Protein AF-A0A925IKQ0-F1 (afdb_monomer_lite)

Secondary structure (DSSP, 8-state):
-PEEEEEEESS--HHHHHHHHHHHHTSSSEEEEEEEES-TT-HHHHHHHHTT--EEE-PPPTT--HHHHHHHHHHHHHHT--SEEEESS--SPPPHHHHTTSTT-EEEEESS-TTSS-SS-HHHHHHHHHHTTS-SEEEEEEEE--SS-SS-SPEEEEEEEE--TT--HHHHHHHHHHHHHHHHHHHHHHHHHHHHSEEEGGGGTTTTSB-TTSSEEEEEEEETTS-EEEEEES-SS-SEEEEEESSS-EEEEESSHHHHHHHHHHHHHHHHHHHHHHTT-HHHHHHHHHHHHHH-

Sequence (296 aa):
MTSRLVVFISGNGSNLQAILNACESGELDAVVVSVISNKAEAHGLTRALNAGIEGIHFAKVENESRNEYDLRLANYVATKQPDYIILAGWMRILTSNFLDHFPNRIINIHPALPDTFPGTHAIERAYDAYQSGEIKHTGVMIHLVPDEGVDNGPLLATEIVPIHQTDTLESLEERVHEVEHELLVKTINEWIFSQTTWKSFEDGQTIGSIGPEEGIIVFDEFHEYGARITLEKDGVTAPWAITCGGGFVHTVFFKTREQAEKAYLFMKFDLWKIFQIANEKEEEFYLSVKEFVKKH

Structure (mmCIF, N/CA/C/O backbone):
data_AF-A0A925IKQ0-F1
#
_entry.id   AF-A0A925IKQ0-F1
#
loop_
_atom_site.group_PDB
_atom_site.id
_atom_site.type_symbol
_atom_site.label_atom_id
_atom_site.label_alt_id
_atom_site.label_comp_id
_atom_site.label_asym_id
_atom_site.label_entity_id
_atom_site.label_seq_id
_atom_site.pdbx_PDB_ins_code
_atom_site.Cartn_x
_atom_site.Cartn_y
_atom_site.Cartn_z
_atom_site.occupancy
_atom_site.B_iso_or_equiv
_atom_site.auth_seq_id
_atom_site.auth_comp_id
_atom_site.auth_asym_id
_atom_site.auth_atom_id
_atom_site.pdbx_PDB_model_num
ATOM 1 N N . MET A 1 1 ? -10.339 -7.771 -16.462 1.00 61.69 1 MET A N 1
ATOM 2 C CA . MET A 1 1 ? -9.236 -8.753 -16.388 1.00 61.69 1 MET A CA 1
ATOM 3 C C . MET A 1 1 ? -8.836 -8.802 -14.931 1.00 61.69 1 MET A C 1
ATOM 5 O O . MET A 1 1 ? -8.653 -7.732 -14.376 1.00 61.69 1 MET A O 1
ATOM 9 N N . THR A 1 2 ? -8.756 -9.988 -14.336 1.00 89.62 2 THR A N 1
ATOM 10 C CA . THR A 1 2 ? -8.386 -10.172 -12.924 1.00 89.62 2 THR A CA 1
ATOM 11 C C . THR A 1 2 ? -6.929 -9.768 -12.692 1.00 89.62 2 THR A C 1
ATOM 13 O O . THR A 1 2 ? -6.056 -10.177 -13.465 1.00 89.62 2 THR A O 1
ATOM 16 N N . SER A 1 3 ? -6.665 -8.971 -11.654 1.00 96.50 3 SER A N 1
ATOM 17 C CA . SER A 1 3 ? -5.321 -8.453 -11.367 1.00 96.50 3 SER A CA 1
ATOM 18 C C . SER A 1 3 ? -4.370 -9.535 -10.855 1.00 96.50 3 SER A C 1
ATOM 20 O O . SER A 1 3 ? -4.753 -10.430 -10.106 1.00 96.50 3 SER A O 1
ATOM 22 N N . ARG A 1 4 ? -3.096 -9.449 -11.234 1.00 98.31 4 ARG A N 1
ATOM 23 C CA . ARG A 1 4 ? -2.040 -10.398 -10.858 1.00 98.31 4 ARG A CA 1
ATOM 24 C C . ARG A 1 4 ? -1.232 -9.859 -9.682 1.00 98.31 4 ARG A C 1
ATOM 26 O O . ARG A 1 4 ? -0.560 -8.835 -9.811 1.00 98.31 4 ARG A O 1
ATOM 33 N N . LEU A 1 5 ? -1.245 -10.578 -8.563 1.00 98.75 5 LEU A N 1
ATOM 34 C CA . LEU A 1 5 ? -0.524 -10.216 -7.342 1.00 98.75 5 LEU A CA 1
ATOM 35 C C . LEU A 1 5 ? 0.713 -11.088 -7.145 1.00 98.75 5 LEU A C 1
ATOM 37 O O . LEU A 1 5 ? 0.644 -12.315 -7.235 1.00 98.75 5 LEU A O 1
ATOM 41 N N . VAL A 1 6 ? 1.834 -10.466 -6.793 1.00 98.88 6 VAL A N 1
ATOM 42 C CA . VAL A 1 6 ? 2.979 -11.167 -6.197 1.00 98.88 6 VAL A CA 1
ATOM 43 C C . VAL A 1 6 ? 3.077 -10.760 -4.731 1.00 98.88 6 VAL A C 1
ATOM 45 O O . VAL A 1 6 ? 3.123 -9.573 -4.425 1.00 98.88 6 VAL A O 1
ATOM 48 N N . VAL A 1 7 ? 3.107 -11.728 -3.813 1.00 98.88 7 VAL A N 1
ATOM 49 C CA . VAL A 1 7 ? 3.094 -11.451 -2.365 1.00 98.88 7 VAL A CA 1
ATOM 50 C C . VAL A 1 7 ? 4.451 -11.774 -1.747 1.00 98.88 7 VAL A C 1
ATOM 52 O O . VAL A 1 7 ? 4.981 -12.869 -1.929 1.00 98.88 7 VAL A O 1
ATOM 55 N N . PHE A 1 8 ? 5.026 -10.824 -1.018 1.00 98.88 8 PHE A N 1
ATOM 56 C CA . PHE A 1 8 ? 6.314 -10.950 -0.339 1.00 98.88 8 PHE A CA 1
ATOM 57 C C . PHE A 1 8 ? 6.098 -11.210 1.150 1.00 98.88 8 PHE A C 1
ATOM 59 O O . PHE A 1 8 ? 5.316 -10.517 1.796 1.00 98.88 8 PHE A O 1
ATOM 66 N N . ILE A 1 9 ? 6.819 -12.184 1.704 1.00 98.69 9 ILE A N 1
ATOM 67 C CA . ILE A 1 9 ? 6.680 -12.627 3.098 1.00 98.69 9 ILE A CA 1
ATOM 68 C C . ILE A 1 9 ? 8.040 -12.933 3.739 1.00 98.69 9 ILE A C 1
ATOM 70 O O . ILE A 1 9 ? 8.995 -13.317 3.064 1.00 98.69 9 ILE A O 1
ATOM 74 N N . SER A 1 10 ? 8.126 -12.881 5.068 1.00 97.75 10 SER A N 1
ATOM 75 C CA . SER A 1 10 ? 9.317 -13.333 5.813 1.00 97.75 10 SER A CA 1
ATOM 76 C C . SER A 1 10 ? 9.014 -14.289 6.975 1.00 97.75 10 SER A C 1
ATOM 78 O O . SER A 1 10 ? 9.924 -14.607 7.740 1.00 97.75 10 SER A O 1
ATOM 80 N N . GLY A 1 11 ? 7.763 -14.731 7.155 1.00 96.25 11 GLY A N 1
ATOM 81 C CA . GLY A 1 11 ? 7.348 -15.466 8.359 1.00 96.25 11 GLY A CA 1
ATOM 82 C C . GLY A 1 11 ? 6.050 -16.265 8.212 1.00 96.25 11 GLY A C 1
ATOM 83 O O . GLY A 1 11 ? 5.879 -17.000 7.238 1.00 96.25 11 GLY A O 1
ATOM 84 N N . ASN A 1 12 ? 5.151 -16.148 9.202 1.00 96.88 12 ASN A N 1
ATOM 85 C CA . ASN A 1 12 ? 3.933 -16.968 9.331 1.00 96.88 12 ASN A CA 1
ATOM 86 C C . ASN A 1 12 ? 3.022 -16.922 8.090 1.00 96.88 12 ASN A C 1
ATOM 88 O O . ASN A 1 12 ? 2.478 -17.951 7.677 1.00 96.88 12 ASN A O 1
ATOM 92 N N . GLY A 1 13 ? 2.872 -15.731 7.501 1.00 97.50 13 GLY A N 1
ATOM 93 C CA . GLY A 1 13 ? 2.029 -15.499 6.330 1.00 97.50 13 GLY A CA 1
ATOM 94 C C . GLY A 1 13 ? 0.527 -15.476 6.634 1.00 97.50 13 GLY A C 1
ATOM 95 O O . GLY A 1 13 ? -0.243 -15.976 5.823 1.00 97.50 13 GLY A O 1
ATOM 96 N N . SER A 1 14 ? 0.097 -14.934 7.778 1.00 98.38 14 SER A N 1
ATOM 97 C CA . SER A 1 14 ? -1.329 -14.733 8.094 1.00 98.38 14 SER A CA 1
ATOM 98 C C . SER A 1 14 ? -1.996 -13.754 7.115 1.00 98.38 14 SER A C 1
ATOM 100 O O . SER A 1 14 ? -2.985 -14.116 6.489 1.00 98.38 14 SER A O 1
ATOM 102 N N . ASN A 1 15 ? -1.369 -12.601 6.851 1.00 98.75 15 ASN A N 1
ATOM 103 C CA . ASN A 1 15 ? -1.798 -11.655 5.808 1.00 98.75 15 ASN A CA 1
ATOM 104 C C . ASN A 1 15 ? -1.844 -12.290 4.405 1.00 98.75 15 ASN A C 1
ATOM 106 O O . ASN A 1 15 ? -2.782 -12.068 3.646 1.00 98.75 15 ASN A O 1
ATOM 110 N N . LEU A 1 16 ? -0.865 -13.143 4.068 1.00 98.81 16 LEU A N 1
ATOM 111 C CA . LEU A 1 16 ? -0.916 -13.931 2.832 1.00 98.81 16 LEU A CA 1
ATOM 112 C C . LEU A 1 16 ? -2.158 -14.833 2.809 1.00 98.81 16 LEU A C 1
ATOM 114 O O . LEU A 1 16 ? -2.837 -14.883 1.792 1.00 98.81 16 LEU A O 1
ATOM 118 N N . GLN A 1 17 ? -2.470 -15.531 3.905 1.00 98.81 17 GLN A N 1
ATOM 119 C CA . GLN A 1 17 ? -3.655 -16.387 3.968 1.00 98.81 17 GLN A CA 1
ATOM 120 C C . GLN A 1 17 ? -4.948 -15.598 3.742 1.00 98.81 17 GLN A C 1
ATOM 122 O O . GLN A 1 17 ? -5.810 -16.082 3.018 1.00 98.81 17 GLN A O 1
ATOM 127 N N . ALA A 1 18 ? -5.068 -14.402 4.323 1.00 98.75 18 ALA A N 1
ATOM 128 C CA . ALA A 1 18 ? -6.224 -13.534 4.117 1.00 98.75 18 ALA A CA 1
ATOM 129 C C . ALA A 1 18 ? -6.408 -13.187 2.630 1.00 98.75 18 ALA A C 1
ATOM 131 O O . ALA A 1 18 ? -7.486 -13.397 2.081 1.00 98.75 18 ALA A O 1
ATOM 132 N N . ILE A 1 19 ? -5.329 -12.777 1.949 1.00 98.81 19 ILE A N 1
ATOM 133 C CA . ILE A 1 19 ? -5.347 -12.497 0.503 1.00 98.81 19 ILE A CA 1
ATOM 134 C C . ILE A 1 19 ? -5.752 -13.744 -0.294 1.00 98.81 19 ILE A C 1
ATOM 136 O O . ILE A 1 19 ? -6.586 -13.656 -1.189 1.00 98.81 19 ILE A O 1
ATOM 140 N N . LEU A 1 20 ? -5.176 -14.910 0.020 1.00 98.69 20 LEU A N 1
ATOM 141 C CA . LEU A 1 20 ? -5.497 -16.163 -0.670 1.00 98.69 20 LEU A CA 1
ATOM 142 C C . LEU A 1 20 ? -6.978 -16.526 -0.535 1.00 98.69 20 LEU A C 1
ATOM 144 O O . LEU A 1 20 ? -7.621 -16.826 -1.539 1.00 98.69 20 LEU A O 1
ATOM 148 N N . ASN A 1 21 ? -7.512 -16.448 0.684 1.00 98.62 21 ASN A N 1
ATOM 149 C CA . ASN A 1 21 ? -8.914 -16.738 0.966 1.00 98.62 21 ASN A CA 1
ATOM 150 C C . ASN A 1 21 ? -9.846 -15.768 0.222 1.00 98.62 21 ASN A C 1
ATOM 152 O O . ASN A 1 21 ? -10.851 -16.204 -0.332 1.00 98.62 21 ASN A O 1
ATOM 156 N N . ALA A 1 22 ? -9.504 -14.477 0.179 1.00 98.44 22 ALA A N 1
ATOM 157 C CA . ALA A 1 22 ? -10.298 -13.456 -0.504 1.00 98.44 22 ALA A CA 1
ATOM 158 C C . ALA A 1 22 ? -10.293 -13.617 -2.033 1.00 98.44 22 ALA A C 1
ATOM 160 O O . ALA A 1 22 ? -11.320 -13.421 -2.683 1.00 98.44 22 ALA A O 1
ATOM 161 N N . CYS A 1 23 ? -9.156 -14.011 -2.618 1.00 98.06 23 CYS A N 1
ATOM 162 C CA . CYS A 1 23 ? -9.087 -14.365 -4.037 1.00 98.06 23 CYS A CA 1
ATOM 163 C C . CYS A 1 23 ? -9.929 -15.618 -4.341 1.00 98.06 23 CYS A C 1
ATOM 165 O O . CYS A 1 23 ? -10.616 -15.669 -5.357 1.00 98.06 23 CYS A O 1
ATOM 167 N N . GLU A 1 24 ? -9.889 -16.636 -3.472 1.00 97.12 24 GLU A N 1
ATOM 168 C CA . GLU A 1 24 ? -10.655 -17.880 -3.647 1.00 97.12 24 GLU A CA 1
ATOM 169 C C . GLU A 1 24 ? -12.169 -17.660 -3.506 1.00 97.12 24 GLU A C 1
ATOM 171 O O . GLU A 1 24 ? -12.951 -18.230 -4.269 1.00 97.12 24 GLU A O 1
ATOM 176 N N . SER A 1 25 ? -12.592 -16.814 -2.562 1.00 97.06 25 SER A N 1
ATOM 177 C CA . SER A 1 25 ? -14.005 -16.486 -2.338 1.00 97.06 25 SER A CA 1
ATOM 178 C C . SER A 1 25 ? -14.587 -15.535 -3.392 1.00 97.06 25 SER A C 1
ATOM 180 O O . SER A 1 25 ? -15.810 -15.443 -3.515 1.00 97.06 25 SER A O 1
ATOM 182 N N . GLY A 1 26 ? -13.733 -14.837 -4.148 1.00 95.06 26 GLY A N 1
ATOM 183 C CA . GLY A 1 26 ? -14.124 -13.788 -5.091 1.00 95.06 26 GLY A CA 1
ATOM 184 C C . GLY A 1 26 ? -14.397 -12.428 -4.439 1.00 95.06 26 GLY A C 1
ATOM 185 O O . GLY A 1 26 ? -14.903 -11.531 -5.109 1.00 95.06 26 GLY A O 1
ATOM 186 N N . GLU A 1 27 ? -14.073 -12.260 -3.154 1.00 95.69 27 GLU A N 1
ATOM 187 C CA . GLU A 1 27 ? -14.103 -10.961 -2.467 1.00 95.69 27 GLU A CA 1
ATOM 188 C C . GLU A 1 27 ? -13.086 -9.980 -3.067 1.00 95.69 27 GLU A C 1
ATOM 190 O O . GLU A 1 27 ? -13.349 -8.782 -3.175 1.00 95.69 27 GLU A O 1
ATOM 195 N N . LEU A 1 28 ? -11.938 -10.507 -3.493 1.00 96.50 28 LEU A N 1
ATOM 196 C CA . LEU A 1 28 ? -10.873 -9.768 -4.154 1.00 96.50 28 LEU A CA 1
ATOM 197 C C . LEU A 1 28 ? -10.774 -10.225 -5.618 1.00 96.50 28 LEU A C 1
ATOM 199 O O . LEU A 1 28 ? -10.427 -11.380 -5.867 1.00 96.50 28 LEU A O 1
ATOM 203 N N . ASP A 1 29 ? -11.033 -9.331 -6.588 1.00 94.12 29 ASP A N 1
ATOM 204 C CA . ASP A 1 29 ? -10.874 -9.618 -8.036 1.00 94.12 29 ASP A CA 1
ATOM 205 C C . ASP A 1 29 ? -9.393 -9.606 -8.447 1.00 94.12 29 ASP A C 1
ATOM 207 O O . ASP A 1 29 ? -8.909 -8.801 -9.253 1.00 94.12 29 ASP A O 1
ATOM 211 N N . ALA A 1 30 ? -8.640 -10.518 -7.843 1.00 97.38 30 ALA A N 1
ATOM 212 C CA . ALA A 1 30 ? -7.234 -10.720 -8.103 1.00 97.38 30 ALA A CA 1
ATOM 213 C C . ALA A 1 30 ? -6.858 -12.202 -8.004 1.00 97.38 30 ALA A C 1
ATOM 215 O O . ALA A 1 30 ? -7.603 -13.050 -7.520 1.00 97.38 30 ALA A O 1
ATOM 216 N N . VAL A 1 31 ? -5.655 -12.521 -8.468 1.00 98.06 31 VAL A N 1
ATOM 217 C CA . VAL A 1 31 ? -5.045 -13.839 -8.328 1.00 98.06 31 VAL A CA 1
ATOM 218 C C . VAL A 1 31 ? -3.611 -13.680 -7.853 1.00 98.06 31 VAL A C 1
ATOM 220 O O . VAL A 1 31 ? -2.840 -12.894 -8.406 1.00 98.06 31 VAL A O 1
ATOM 223 N N . VAL A 1 32 ? -3.227 -14.449 -6.835 1.00 98.62 32 VAL A N 1
ATOM 224 C CA . VAL A 1 32 ? -1.830 -14.517 -6.400 1.00 98.62 32 VAL A CA 1
ATOM 225 C C . VAL A 1 32 ? -1.073 -15.448 -7.341 1.00 98.62 32 VAL A C 1
ATOM 227 O O . VAL A 1 32 ? -1.348 -16.642 -7.410 1.00 98.62 32 VAL A O 1
ATOM 230 N N . VAL A 1 33 ? -0.118 -14.896 -8.086 1.00 98.38 33 VAL A N 1
ATOM 231 C CA . VAL A 1 33 ? 0.617 -15.627 -9.132 1.00 98.38 33 VAL A CA 1
ATOM 232 C C . VAL A 1 33 ? 1.954 -16.172 -8.646 1.00 98.38 33 VAL A C 1
ATOM 234 O O . VAL A 1 33 ? 2.496 -17.090 -9.255 1.00 98.38 33 VAL A O 1
ATOM 237 N N . SER A 1 34 ? 2.499 -15.609 -7.568 1.00 98.62 34 SER A N 1
ATOM 238 C CA . SER A 1 34 ? 3.715 -16.091 -6.914 1.00 98.62 34 SER A CA 1
ATOM 239 C C . SER A 1 34 ? 3.806 -15.534 -5.493 1.00 98.62 34 SER A C 1
ATOM 241 O O . SER A 1 34 ? 3.366 -14.413 -5.223 1.00 98.62 34 SER A O 1
ATOM 243 N N . VAL A 1 35 ? 4.403 -16.312 -4.594 1.00 98.88 35 VAL A N 1
ATOM 244 C CA . VAL A 1 35 ? 4.748 -15.895 -3.234 1.00 98.88 35 VAL A CA 1
ATOM 245 C C . VAL A 1 35 ? 6.257 -15.962 -3.082 1.00 98.88 35 VAL A C 1
ATOM 247 O O . VAL A 1 35 ? 6.867 -17.000 -3.333 1.00 98.88 35 VAL A O 1
ATOM 250 N N . ILE A 1 36 ? 6.868 -14.868 -2.643 1.00 98.75 36 ILE A N 1
ATOM 251 C CA . ILE A 1 36 ? 8.317 -14.764 -2.487 1.00 98.75 36 ILE A CA 1
ATOM 252 C C . ILE A 1 36 ? 8.663 -14.598 -1.015 1.00 98.75 36 ILE A C 1
ATOM 254 O O . ILE A 1 36 ? 8.124 -13.733 -0.329 1.00 98.75 36 ILE A O 1
ATOM 258 N N . SER A 1 37 ? 9.608 -15.399 -0.533 1.00 98.62 37 SER A N 1
ATOM 259 C CA . SER A 1 37 ? 10.197 -15.227 0.786 1.00 98.62 37 SER A CA 1
ATOM 260 C C . SER A 1 37 ? 11.706 -15.086 0.740 1.00 98.62 37 SER A C 1
ATOM 262 O O . SER A 1 37 ? 12.384 -15.777 -0.009 1.00 98.62 37 SER A O 1
ATOM 264 N N . ASN A 1 38 ? 12.252 -14.237 1.602 1.00 97.19 38 ASN A N 1
ATOM 265 C CA . ASN A 1 38 ? 13.684 -14.165 1.883 1.00 97.19 38 ASN A CA 1
ATOM 266 C C . ASN A 1 38 ? 14.135 -15.152 2.971 1.00 97.19 38 ASN A C 1
ATOM 268 O O . ASN A 1 38 ? 15.305 -15.113 3.351 1.00 97.19 38 ASN A O 1
ATOM 272 N N . LYS A 1 39 ? 13.224 -15.972 3.513 1.00 97.38 39 LYS A N 1
ATOM 273 C CA . LYS A 1 39 ? 13.524 -17.006 4.509 1.00 97.38 39 LYS A CA 1
ATOM 274 C C . LYS A 1 39 ? 13.001 -18.358 4.034 1.00 97.38 39 LYS A C 1
ATOM 276 O O . LYS A 1 39 ? 11.863 -18.457 3.583 1.00 97.38 39 LYS A O 1
ATOM 281 N N . ALA A 1 40 ? 13.823 -19.397 4.137 1.00 97.12 40 ALA A N 1
ATOM 282 C CA . ALA A 1 40 ? 13.464 -20.740 3.677 1.00 97.12 40 ALA A CA 1
ATOM 283 C C . ALA A 1 40 ? 12.377 -21.375 4.555 1.00 97.12 40 ALA A C 1
ATOM 285 O O . ALA A 1 40 ? 11.549 -22.148 4.084 1.00 97.12 40 ALA A O 1
ATOM 286 N N . GLU A 1 41 ? 12.402 -21.039 5.839 1.00 97.19 41 GLU A N 1
ATOM 287 C CA . GLU A 1 41 ? 11.561 -21.571 6.903 1.00 97.19 41 GLU A CA 1
ATOM 288 C C . GLU A 1 41 ? 10.241 -20.809 7.085 1.00 97.19 41 GLU A C 1
ATOM 290 O O . GLU A 1 41 ? 9.461 -21.129 7.983 1.00 97.19 41 GLU A O 1
ATOM 295 N N . ALA A 1 42 ? 9.975 -19.790 6.260 1.00 98.06 42 ALA A N 1
ATOM 296 C CA . ALA A 1 42 ? 8.742 -19.019 6.340 1.00 98.06 42 ALA A CA 1
ATOM 297 C C . ALA A 1 42 ? 7.526 -19.926 6.096 1.00 98.06 42 ALA A C 1
ATOM 299 O O . ALA A 1 42 ? 7.318 -20.426 4.990 1.00 98.06 42 ALA A O 1
ATOM 300 N N . HIS A 1 43 ? 6.681 -20.095 7.116 1.00 98.38 43 HIS A N 1
ATOM 301 C CA . HIS A 1 43 ? 5.469 -20.915 7.025 1.00 98.38 43 HIS A CA 1
ATOM 302 C C . HIS A 1 43 ? 4.506 -20.439 5.920 1.00 98.38 43 HIS A C 1
ATOM 304 O O . HIS A 1 43 ? 3.755 -21.240 5.363 1.00 98.38 43 HIS A O 1
ATOM 310 N N . GLY A 1 44 ? 4.560 -19.163 5.527 1.00 98.44 44 GLY A N 1
ATOM 311 C CA . GLY A 1 44 ? 3.792 -18.673 4.383 1.00 98.44 44 GLY A CA 1
ATOM 312 C C . GLY A 1 44 ? 4.140 -19.360 3.049 1.00 98.44 44 GLY A C 1
ATOM 313 O O . GLY A 1 44 ? 3.275 -19.436 2.180 1.00 98.44 44 GLY A O 1
ATOM 314 N N . LEU A 1 45 ? 5.335 -19.949 2.891 1.00 98.56 45 LEU A N 1
ATOM 315 C CA . LEU A 1 45 ? 5.656 -20.785 1.723 1.00 98.56 45 LEU A CA 1
ATOM 316 C C . LEU A 1 45 ? 4.826 -22.077 1.705 1.00 98.56 45 LEU A C 1
ATOM 318 O O . LEU A 1 45 ? 4.355 -22.492 0.648 1.00 98.56 45 LEU A O 1
ATOM 322 N N . THR A 1 46 ? 4.578 -22.678 2.872 1.00 98.38 46 THR A N 1
ATOM 323 C CA . THR A 1 46 ? 3.671 -23.828 3.010 1.00 98.38 46 THR A CA 1
ATOM 324 C C . THR A 1 46 ? 2.236 -23.437 2.662 1.00 98.38 46 THR A C 1
ATOM 326 O O . THR A 1 46 ? 1.545 -24.191 1.982 1.00 98.38 46 THR A O 1
ATOM 329 N N . ARG A 1 47 ? 1.787 -22.240 3.072 1.00 98.62 47 ARG A N 1
ATOM 330 C CA . ARG A 1 47 ? 0.457 -21.719 2.704 1.00 98.62 47 ARG A CA 1
ATOM 331 C C . ARG A 1 47 ? 0.311 -21.562 1.189 1.00 98.62 47 ARG A C 1
ATOM 333 O O . ARG A 1 47 ? -0.686 -22.013 0.636 1.00 98.62 47 ARG A O 1
ATOM 340 N N . ALA A 1 48 ? 1.324 -20.999 0.525 1.00 98.31 48 ALA A N 1
ATOM 341 C CA . ALA A 1 48 ? 1.351 -20.873 -0.932 1.00 98.31 48 ALA A CA 1
ATOM 342 C C . ALA A 1 48 ? 1.256 -22.242 -1.625 1.00 98.31 48 ALA A C 1
ATOM 344 O O . ALA A 1 48 ? 0.414 -22.431 -2.501 1.00 98.31 48 ALA A O 1
ATOM 345 N N . LEU A 1 49 ? 2.055 -23.216 -1.174 1.00 97.81 49 LEU A N 1
ATOM 346 C CA . LEU A 1 49 ? 2.031 -24.580 -1.704 1.00 97.81 49 LEU A CA 1
ATOM 347 C C . LEU A 1 49 ? 0.653 -25.239 -1.547 1.00 97.81 49 LEU A C 1
ATOM 349 O O . LEU A 1 49 ? 0.153 -25.837 -2.497 1.00 97.81 49 LEU A O 1
ATOM 353 N N . ASN A 1 50 ? 0.030 -25.109 -0.373 1.00 98.19 50 ASN A N 1
ATOM 354 C CA . ASN A 1 50 ? -1.297 -25.671 -0.102 1.00 98.19 50 ASN A CA 1
ATOM 355 C C . ASN A 1 50 ? -2.388 -25.059 -0.994 1.00 98.19 50 ASN A C 1
ATOM 357 O O . ASN A 1 50 ? -3.344 -25.749 -1.336 1.00 98.19 50 ASN A O 1
ATOM 361 N N . ALA A 1 51 ? -2.224 -23.798 -1.397 1.00 97.81 51 ALA A N 1
ATOM 362 C CA . ALA A 1 51 ? -3.102 -23.107 -2.339 1.00 97.81 51 ALA A CA 1
ATOM 363 C C . ALA A 1 51 ? -2.738 -23.360 -3.820 1.00 97.81 51 ALA A C 1
ATOM 365 O O . ALA A 1 51 ? -3.328 -22.757 -4.712 1.00 97.81 51 ALA A O 1
ATOM 366 N N . GLY A 1 52 ? -1.757 -24.227 -4.109 1.00 97.81 52 GLY A N 1
ATOM 367 C CA . GLY A 1 52 ? -1.317 -24.523 -5.477 1.00 97.81 52 GLY A CA 1
ATOM 368 C C . GLY A 1 52 ? -0.556 -23.379 -6.157 1.00 97.81 52 GLY A C 1
ATOM 369 O O . GLY A 1 52 ? -0.465 -23.349 -7.384 1.00 97.81 52 GLY A O 1
ATOM 370 N N . ILE A 1 53 ? -0.008 -22.443 -5.380 1.00 98.06 53 ILE A N 1
ATOM 371 C CA . ILE A 1 53 ? 0.720 -21.268 -5.867 1.00 98.06 53 ILE A CA 1
ATOM 372 C C . ILE A 1 53 ? 2.224 -21.491 -5.733 1.00 98.06 53 ILE A C 1
ATOM 374 O O . ILE A 1 53 ? 2.716 -22.101 -4.784 1.00 98.06 53 ILE A O 1
ATOM 378 N N . GLU A 1 54 ? 2.976 -20.957 -6.691 1.00 97.25 54 GLU A N 1
ATOM 379 C CA . GLU A 1 54 ? 4.434 -20.991 -6.681 1.00 97.25 54 GLU A CA 1
ATOM 380 C C . GLU A 1 54 ? 4.994 -20.177 -5.498 1.00 97.25 54 GLU A C 1
ATOM 382 O O . GLU A 1 54 ? 5.067 -18.947 -5.546 1.00 97.25 54 GLU A O 1
ATOM 387 N N . GLY A 1 55 ? 5.389 -20.879 -4.434 1.00 97.69 55 GLY A N 1
ATOM 388 C CA . GLY A 1 55 ? 6.116 -20.330 -3.291 1.00 97.69 55 GLY A CA 1
ATOM 389 C C . GLY A 1 55 ? 7.626 -20.474 -3.471 1.00 97.69 55 GLY A C 1
ATOM 390 O O . GLY A 1 55 ? 8.124 -21.569 -3.732 1.00 97.69 55 GLY A O 1
ATOM 391 N N . ILE A 1 56 ? 8.370 -19.379 -3.320 1.00 97.88 56 ILE A N 1
ATOM 392 C CA . ILE A 1 56 ? 9.800 -19.324 -3.637 1.00 97.88 56 ILE A CA 1
ATOM 393 C C . ILE A 1 56 ? 10.579 -18.733 -2.486 1.00 97.88 56 ILE A C 1
ATOM 395 O O . ILE A 1 56 ? 10.378 -17.585 -2.097 1.00 97.88 56 ILE A O 1
ATOM 399 N N . HIS A 1 57 ? 11.564 -19.488 -2.017 1.00 98.25 57 HIS A N 1
ATOM 400 C CA . HIS A 1 57 ? 12.626 -18.922 -1.211 1.00 98.25 57 HIS A CA 1
ATOM 401 C C . HIS A 1 57 ? 13.661 -18.239 -2.119 1.00 98.25 57 HIS A C 1
ATOM 403 O O . HIS A 1 57 ? 14.481 -18.890 -2.769 1.00 98.25 57 HIS A O 1
ATOM 409 N N . PHE A 1 58 ? 13.631 -16.911 -2.160 1.00 97.88 58 PHE A N 1
ATOM 410 C CA . PHE A 1 58 ? 14.576 -16.085 -2.895 1.00 97.88 58 PHE A CA 1
ATOM 411 C C . PHE A 1 58 ? 15.778 -15.736 -2.013 1.00 97.88 58 PHE A C 1
ATOM 413 O O . PHE A 1 58 ? 15.873 -14.657 -1.418 1.00 97.88 58 PHE A O 1
ATOM 420 N N . ALA A 1 59 ? 16.695 -16.697 -1.910 1.00 95.12 59 ALA A N 1
ATOM 421 C CA . ALA A 1 59 ? 17.888 -16.585 -1.085 1.00 95.12 59 ALA A CA 1
ATOM 422 C C . ALA A 1 59 ? 18.829 -15.471 -1.567 1.00 95.12 59 ALA A C 1
ATOM 424 O O . ALA A 1 59 ? 18.965 -15.204 -2.769 1.00 95.12 59 ALA A O 1
ATOM 425 N N . LYS A 1 60 ? 19.519 -14.845 -0.612 1.00 94.31 60 LYS A N 1
ATOM 426 C CA . LYS A 1 60 ? 20.663 -13.980 -0.900 1.00 94.31 60 LYS A CA 1
ATOM 427 C C . LYS A 1 60 ? 21.851 -14.841 -1.333 1.00 94.31 60 LYS A C 1
ATOM 429 O O . LYS A 1 60 ? 22.153 -15.828 -0.664 1.00 94.31 60 LYS A O 1
ATOM 434 N N . VAL A 1 61 ? 22.521 -14.465 -2.419 1.00 95.56 61 VAL A N 1
ATOM 435 C CA . VAL A 1 61 ? 23.741 -15.143 -2.878 1.00 95.56 61 VAL A CA 1
ATOM 436 C C . VAL A 1 61 ? 24.943 -14.659 -2.060 1.00 95.56 61 VAL A C 1
ATOM 438 O O . VAL A 1 61 ? 24.968 -13.538 -1.542 1.00 95.56 61 VAL A O 1
ATOM 441 N N . GLU A 1 62 ? 25.944 -15.521 -1.893 1.00 94.69 62 GLU A N 1
ATOM 442 C CA . GLU A 1 62 ? 27.185 -15.161 -1.208 1.00 94.69 62 GLU A CA 1
ATOM 443 C C . GLU A 1 62 ? 27.856 -13.956 -1.889 1.00 94.69 62 GLU A C 1
ATOM 445 O O . GLU A 1 62 ? 27.919 -13.881 -3.113 1.00 94.69 62 GLU A O 1
ATOM 450 N N . ASN A 1 63 ? 28.339 -13.000 -1.089 1.00 94.31 63 ASN A N 1
ATOM 451 C CA . ASN A 1 63 ? 28.947 -11.738 -1.537 1.00 94.31 63 ASN A CA 1
ATOM 452 C C . ASN A 1 63 ? 28.045 -10.806 -2.368 1.00 94.31 63 ASN A C 1
ATOM 454 O O . ASN A 1 63 ? 28.512 -9.768 -2.823 1.00 94.31 63 ASN A O 1
ATOM 458 N N . GLU A 1 64 ? 26.755 -11.114 -2.504 1.00 96.75 64 GLU A N 1
ATOM 459 C CA . GLU A 1 64 ? 25.795 -10.237 -3.172 1.00 96.75 64 GLU A CA 1
ATOM 460 C C . GLU A 1 64 ? 25.532 -8.982 -2.320 1.00 96.75 64 GLU A C 1
ATOM 462 O O . GLU A 1 64 ? 25.266 -9.049 -1.110 1.00 96.75 64 GLU A O 1
ATOM 467 N N . SER A 1 65 ? 25.605 -7.805 -2.929 1.00 97.31 65 SER A N 1
ATOM 468 C CA . SER A 1 65 ? 25.166 -6.553 -2.311 1.00 97.31 65 SER A CA 1
ATOM 469 C C . SER A 1 65 ? 23.634 -6.484 -2.230 1.00 97.31 65 SER A C 1
ATOM 471 O O . SER A 1 65 ? 22.916 -7.259 -2.860 1.00 97.31 65 SER A O 1
ATOM 473 N N . ARG A 1 66 ? 23.090 -5.538 -1.450 1.00 96.56 66 ARG A N 1
ATOM 474 C CA . ARG A 1 66 ? 21.632 -5.295 -1.433 1.00 96.56 66 ARG A CA 1
ATOM 475 C C . ARG A 1 66 ? 21.110 -4.916 -2.823 1.00 96.56 66 ARG A C 1
ATOM 477 O O . ARG A 1 66 ? 20.109 -5.463 -3.258 1.00 96.56 66 ARG A O 1
ATOM 484 N N . ASN A 1 67 ? 21.840 -4.047 -3.523 1.00 97.31 67 ASN A N 1
ATOM 485 C CA . ASN A 1 67 ? 21.482 -3.563 -4.855 1.00 97.31 67 ASN A CA 1
ATOM 486 C C . ASN A 1 67 ? 21.459 -4.674 -5.909 1.00 97.31 67 ASN A C 1
ATOM 488 O O . ASN A 1 67 ? 20.572 -4.679 -6.759 1.00 97.31 67 ASN A O 1
ATOM 492 N N . GLU A 1 68 ? 22.412 -5.607 -5.861 1.00 98.19 68 GLU A N 1
ATOM 493 C CA . GLU A 1 68 ? 22.436 -6.766 -6.763 1.00 98.19 68 GLU A CA 1
ATOM 494 C C . GLU A 1 68 ? 21.296 -7.740 -6.452 1.00 98.19 68 GLU A C 1
ATOM 496 O O . GLU A 1 68 ? 20.610 -8.185 -7.372 1.00 98.19 68 GLU A O 1
ATOM 501 N N . TYR A 1 69 ? 21.043 -8.004 -5.164 1.00 98.12 69 TYR A N 1
ATOM 502 C CA . TYR A 1 69 ? 19.931 -8.847 -4.722 1.00 98.12 69 TYR A CA 1
ATOM 503 C C . TYR A 1 69 ? 18.583 -8.299 -5.200 1.00 98.12 69 TYR A C 1
ATOM 505 O O . TYR A 1 69 ? 17.807 -9.033 -5.809 1.00 98.12 69 TYR A O 1
ATOM 513 N N . ASP A 1 70 ? 18.323 -7.013 -4.965 1.00 98.38 70 ASP A N 1
ATOM 514 C CA . ASP A 1 70 ? 17.048 -6.374 -5.294 1.00 98.38 70 ASP A CA 1
ATOM 515 C C . ASP A 1 70 ? 16.863 -6.201 -6.809 1.00 98.38 70 ASP A C 1
ATOM 517 O O . ASP A 1 70 ? 15.759 -6.403 -7.308 1.00 98.38 70 ASP A O 1
ATOM 521 N N . LEU A 1 71 ? 17.937 -5.971 -7.577 1.00 98.44 71 LEU A N 1
ATOM 522 C CA . LEU A 1 71 ? 17.874 -6.006 -9.044 1.00 98.44 71 LEU A CA 1
ATOM 523 C C . LEU A 1 71 ? 17.554 -7.417 -9.566 1.00 98.44 71 LEU A C 1
ATOM 525 O O . LEU A 1 71 ? 16.742 -7.587 -10.478 1.00 98.44 71 LEU A O 1
ATOM 529 N N . ARG A 1 72 ? 18.178 -8.459 -9.004 1.00 98.31 72 ARG A N 1
ATOM 530 C CA . ARG A 1 72 ? 17.891 -9.855 -9.373 1.00 98.31 72 ARG A CA 1
ATOM 531 C C . ARG A 1 72 ? 16.458 -10.233 -9.006 1.00 98.31 72 ARG A C 1
ATOM 533 O O . ARG A 1 72 ? 15.785 -10.904 -9.790 1.00 98.31 72 ARG A O 1
ATOM 540 N N . LEU A 1 73 ? 15.992 -9.788 -7.842 1.00 98.62 73 LEU A N 1
ATOM 541 C CA . LEU A 1 73 ? 14.620 -9.967 -7.382 1.00 98.62 73 LEU A CA 1
ATOM 542 C C . LEU A 1 73 ? 13.632 -9.263 -8.314 1.00 98.62 73 LEU A C 1
ATOM 544 O O . LEU A 1 73 ? 12.667 -9.890 -8.739 1.00 98.62 73 LEU A O 1
ATOM 548 N N . ALA A 1 74 ? 13.904 -8.020 -8.713 1.00 98.56 74 ALA A N 1
ATOM 549 C CA . ALA A 1 74 ? 13.054 -7.264 -9.630 1.00 98.56 74 ALA A CA 1
ATOM 550 C C . ALA A 1 74 ? 12.924 -7.953 -10.990 1.00 98.56 74 ALA A C 1
ATOM 552 O O . ALA A 1 74 ? 11.813 -8.170 -11.471 1.00 98.56 74 ALA A O 1
ATOM 553 N N . ASN A 1 75 ? 14.050 -8.389 -11.561 1.00 98.44 75 ASN A N 1
ATOM 554 C CA . ASN A 1 75 ? 14.065 -9.149 -12.811 1.00 98.44 75 ASN A CA 1
ATOM 555 C C . ASN A 1 75 ? 13.241 -10.434 -12.705 1.00 98.44 75 ASN A C 1
ATOM 557 O O . ASN A 1 75 ? 12.473 -10.753 -13.610 1.00 98.44 75 ASN A O 1
ATOM 561 N N . TYR A 1 76 ? 13.366 -11.155 -11.588 1.00 98.38 76 TYR A N 1
ATOM 562 C CA . TYR A 1 76 ? 12.575 -12.352 -11.334 1.00 98.38 76 TYR A CA 1
ATOM 563 C C . TYR A 1 76 ? 11.074 -12.038 -11.263 1.00 98.38 76 TYR A C 1
ATOM 565 O O . TYR A 1 76 ? 10.275 -12.662 -11.964 1.00 98.38 76 TYR A O 1
ATOM 573 N N . VAL A 1 77 ? 10.691 -11.048 -10.456 1.00 98.56 77 VAL A N 1
ATOM 574 C CA . VAL A 1 77 ? 9.296 -10.629 -10.267 1.00 98.56 77 VAL A CA 1
ATOM 575 C C . VAL A 1 77 ? 8.680 -10.131 -11.570 1.00 98.56 77 VAL A C 1
ATOM 577 O O . VAL A 1 77 ? 7.544 -10.488 -11.875 1.00 98.56 77 VAL A O 1
ATOM 580 N N . ALA A 1 78 ? 9.433 -9.409 -12.400 1.00 98.38 78 ALA A N 1
ATOM 581 C CA . ALA A 1 78 ? 8.970 -8.937 -13.702 1.00 98.38 78 ALA A CA 1
ATOM 582 C C . ALA A 1 78 ? 8.537 -10.092 -14.624 1.00 98.38 78 ALA A C 1
ATOM 584 O O . ALA A 1 78 ? 7.551 -9.960 -15.349 1.00 98.38 78 ALA A O 1
ATOM 585 N N . THR A 1 79 ? 9.184 -11.266 -14.540 1.00 98.06 79 THR A N 1
ATOM 586 C CA . THR A 1 79 ? 8.762 -12.459 -15.308 1.00 98.06 79 THR A CA 1
ATOM 587 C C . THR A 1 79 ? 7.362 -12.952 -14.941 1.00 98.06 79 THR A C 1
ATOM 589 O O . THR A 1 79 ? 6.701 -13.602 -15.752 1.00 98.06 79 THR A O 1
ATOM 592 N N . LYS A 1 80 ? 6.887 -12.627 -13.732 1.00 98.00 80 LYS A N 1
ATOM 593 C CA . LYS A 1 80 ? 5.547 -12.978 -13.248 1.00 98.00 80 LYS A CA 1
ATOM 594 C C . LYS A 1 80 ? 4.475 -12.013 -13.733 1.00 98.00 80 LYS A C 1
ATOM 596 O O . LYS A 1 80 ? 3.295 -12.334 -13.589 1.00 98.00 80 LYS A O 1
ATOM 601 N N . GLN A 1 81 ? 4.872 -10.892 -14.342 1.00 97.44 81 GLN A N 1
ATOM 602 C CA . GLN A 1 81 ? 3.985 -9.841 -14.841 1.00 97.44 81 GLN A CA 1
ATOM 603 C C . GLN A 1 81 ? 2.954 -9.422 -13.778 1.00 97.44 81 GLN A C 1
ATOM 605 O O . GLN A 1 81 ? 1.757 -9.630 -13.988 1.00 97.44 81 GLN A O 1
ATOM 610 N N . PRO A 1 82 ? 3.393 -8.942 -12.598 1.00 98.00 82 PRO A N 1
ATOM 611 C CA . PRO A 1 82 ? 2.470 -8.462 -11.584 1.00 98.00 82 PRO A CA 1
ATOM 612 C C . PRO A 1 82 ? 1.861 -7.120 -11.986 1.00 98.00 82 PRO A C 1
ATOM 614 O O . PRO A 1 82 ? 2.556 -6.215 -12.467 1.00 98.00 82 PRO A O 1
ATOM 617 N N . ASP A 1 83 ? 0.577 -6.975 -11.687 1.00 97.75 83 ASP A N 1
ATOM 618 C CA . ASP A 1 83 ? -0.067 -5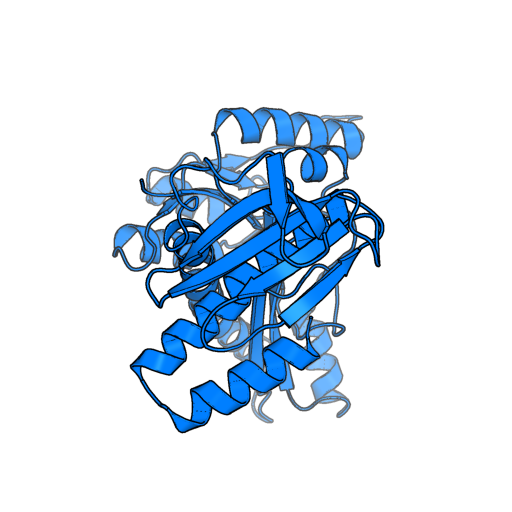.669 -11.612 1.00 97.75 83 ASP A CA 1
ATOM 619 C C . ASP A 1 83 ? 0.310 -4.991 -10.290 1.00 97.75 83 ASP A C 1
ATOM 621 O O . ASP A 1 83 ? 0.665 -3.813 -10.289 1.00 97.75 83 ASP A O 1
ATOM 625 N N . TYR A 1 84 ? 0.346 -5.762 -9.192 1.00 98.31 84 TYR A N 1
ATOM 626 C CA . TYR A 1 84 ? 0.722 -5.279 -7.861 1.00 98.31 84 TYR A CA 1
ATOM 627 C C . TYR A 1 84 ? 1.617 -6.258 -7.099 1.00 98.31 84 TYR A C 1
ATOM 629 O O . TYR A 1 84 ? 1.547 -7.481 -7.266 1.00 98.31 84 TYR A O 1
ATOM 637 N N . ILE A 1 85 ? 2.457 -5.699 -6.230 1.00 98.81 85 ILE A N 1
ATOM 638 C CA . ILE A 1 85 ? 3.316 -6.426 -5.296 1.00 98.81 85 ILE A CA 1
ATOM 639 C C . ILE A 1 85 ? 2.869 -6.076 -3.882 1.00 98.81 85 ILE A C 1
ATOM 641 O O . ILE A 1 85 ? 2.826 -4.900 -3.526 1.00 98.81 85 ILE A O 1
ATOM 645 N N . ILE A 1 86 ? 2.549 -7.087 -3.080 1.00 98.81 86 ILE A N 1
ATOM 646 C CA . ILE A 1 86 ? 2.062 -6.901 -1.711 1.00 98.81 86 ILE A CA 1
ATOM 647 C C . ILE A 1 86 ? 3.143 -7.335 -0.730 1.00 98.81 86 ILE A C 1
ATOM 649 O O . ILE A 1 86 ? 3.524 -8.505 -0.697 1.00 98.81 86 ILE A O 1
ATOM 653 N N . LEU A 1 87 ? 3.635 -6.409 0.083 1.00 98.69 87 LEU A N 1
ATOM 654 C CA . LEU A 1 87 ? 4.573 -6.685 1.163 1.00 98.69 87 LEU A CA 1
ATOM 655 C C . LEU A 1 87 ? 3.773 -7.070 2.414 1.00 98.69 87 LEU A C 1
ATOM 657 O O . LEU A 1 87 ? 3.291 -6.217 3.148 1.00 98.69 87 LEU A O 1
ATOM 661 N N . ALA A 1 88 ? 3.600 -8.374 2.635 1.00 97.75 88 ALA A N 1
ATOM 662 C CA . ALA A 1 88 ? 2.798 -8.944 3.715 1.00 97.75 88 ALA A CA 1
ATOM 663 C C . ALA A 1 88 ? 3.714 -9.517 4.811 1.00 97.75 88 ALA A C 1
ATOM 665 O O . ALA A 1 88 ? 3.917 -10.732 4.924 1.00 97.75 88 ALA A O 1
ATOM 666 N N . GLY A 1 89 ? 4.315 -8.628 5.606 1.00 95.00 89 GLY A N 1
ATOM 667 C CA . GLY A 1 89 ? 5.325 -9.003 6.602 1.00 95.00 89 GLY A CA 1
ATOM 668 C C . GLY A 1 89 ? 6.699 -9.275 5.980 1.00 95.00 89 GLY A C 1
ATOM 669 O O . GLY A 1 89 ? 7.387 -10.228 6.359 1.00 95.00 89 GLY A O 1
ATOM 670 N N . TRP A 1 90 ? 7.086 -8.460 4.996 1.00 96.94 90 TRP A N 1
ATOM 671 C CA . TRP A 1 90 ? 8.407 -8.485 4.372 1.00 96.94 90 TRP A CA 1
ATOM 672 C C . TRP A 1 90 ? 9.419 -7.696 5.211 1.00 96.94 90 TRP A C 1
ATOM 674 O O . TRP A 1 90 ? 9.328 -6.484 5.355 1.00 96.94 90 TRP A O 1
ATOM 684 N N . MET A 1 91 ? 10.414 -8.380 5.768 1.00 93.19 91 MET A N 1
ATOM 685 C CA . MET A 1 91 ? 11.330 -7.821 6.774 1.00 93.19 91 MET A CA 1
ATOM 686 C C . MET A 1 91 ? 12.636 -7.277 6.167 1.00 93.19 91 MET A C 1
ATOM 688 O O . MET A 1 91 ? 13.711 -7.421 6.756 1.00 93.19 91 MET A O 1
ATOM 692 N N . ARG A 1 92 ? 12.586 -6.721 4.949 1.00 93.38 92 ARG A N 1
ATOM 693 C CA . ARG A 1 92 ? 13.750 -6.123 4.268 1.00 93.38 92 ARG A CA 1
ATOM 694 C C . ARG A 1 92 ? 13.356 -4.835 3.552 1.00 93.38 92 ARG A C 1
ATOM 696 O O . ARG A 1 92 ? 12.351 -4.798 2.858 1.00 93.38 92 ARG A O 1
ATOM 703 N N . ILE A 1 93 ? 14.209 -3.819 3.638 1.00 95.19 93 ILE A N 1
ATOM 704 C CA . ILE A 1 93 ? 14.063 -2.598 2.837 1.00 95.19 93 ILE A CA 1
ATOM 705 C C . ILE A 1 93 ? 14.476 -2.909 1.397 1.00 95.19 93 ILE A C 1
ATOM 707 O O . ILE A 1 93 ? 15.618 -3.332 1.171 1.00 95.19 93 ILE A O 1
ATOM 711 N N . LEU A 1 94 ? 13.556 -2.683 0.461 1.00 97.50 94 LEU A N 1
ATOM 712 C CA . LEU A 1 94 ? 13.790 -2.768 -0.980 1.00 97.50 94 LEU A CA 1
ATOM 713 C C . LEU A 1 94 ? 14.548 -1.524 -1.446 1.00 97.50 94 LEU A C 1
ATOM 715 O O . LEU A 1 94 ? 14.196 -0.415 -1.053 1.00 97.50 94 LEU A O 1
ATOM 719 N N . THR A 1 95 ? 15.588 -1.701 -2.254 1.00 98.06 95 THR A N 1
ATOM 720 C CA . THR A 1 95 ? 16.329 -0.572 -2.829 1.00 98.06 95 THR A CA 1
ATOM 721 C C . THR A 1 95 ? 15.640 -0.002 -4.067 1.00 98.06 95 THR A C 1
ATOM 723 O O . THR A 1 95 ? 14.791 -0.668 -4.671 1.00 98.06 95 THR A O 1
ATOM 726 N N . SER A 1 96 ? 16.044 1.193 -4.512 1.00 96.62 96 SER A N 1
ATOM 727 C CA . SER A 1 96 ? 15.550 1.799 -5.765 1.00 96.62 96 SER A CA 1
ATOM 728 C C . SER A 1 96 ? 15.686 0.862 -6.970 1.00 96.62 96 SER A C 1
ATOM 730 O O . SER A 1 96 ? 14.809 0.825 -7.825 1.00 96.62 96 SER A O 1
ATOM 732 N N . ASN A 1 97 ? 16.702 -0.012 -6.986 1.00 97.19 97 ASN A N 1
ATOM 733 C CA . ASN A 1 97 ? 16.843 -1.032 -8.028 1.00 97.19 97 ASN A CA 1
ATOM 734 C C . ASN A 1 97 ? 15.628 -1.961 -8.146 1.00 97.19 97 ASN A C 1
ATOM 736 O O . ASN A 1 97 ? 15.404 -2.491 -9.227 1.00 97.19 97 ASN A O 1
ATOM 740 N N . PHE A 1 98 ? 14.866 -2.192 -7.075 1.00 98.44 98 PHE A N 1
ATOM 741 C CA . PHE A 1 98 ? 13.593 -2.906 -7.147 1.00 98.44 98 PHE A CA 1
ATOM 742 C C . PHE A 1 98 ? 12.419 -1.956 -7.366 1.00 98.44 98 PHE A C 1
ATOM 744 O O . PHE A 1 98 ? 11.588 -2.203 -8.238 1.00 98.44 98 PHE A O 1
ATOM 751 N N . LEU A 1 99 ? 12.355 -0.872 -6.592 1.00 97.19 99 LEU A N 1
ATOM 752 C CA . LEU A 1 99 ? 11.209 0.040 -6.574 1.00 97.19 99 LEU A CA 1
ATOM 753 C C . LEU A 1 99 ? 10.970 0.701 -7.942 1.00 97.19 99 LEU A C 1
ATOM 755 O O . LEU A 1 99 ? 9.831 0.741 -8.409 1.00 97.19 99 LEU A O 1
ATOM 759 N N . ASP A 1 100 ? 12.038 1.096 -8.639 1.00 95.31 100 ASP A N 1
ATOM 760 C CA . ASP A 1 100 ? 11.972 1.766 -9.945 1.00 95.31 100 ASP A CA 1
ATOM 761 C C . ASP A 1 100 ? 11.410 0.859 -11.056 1.00 95.31 100 ASP A C 1
ATOM 763 O O . ASP A 1 100 ? 10.940 1.346 -12.085 1.00 95.31 100 ASP A O 1
ATOM 767 N N . HIS A 1 101 ? 11.416 -0.468 -10.864 1.00 97.00 101 HIS A N 1
ATOM 768 C CA . HIS A 1 101 ? 10.806 -1.411 -11.811 1.00 97.00 101 HIS A CA 1
ATOM 769 C C . HIS A 1 101 ? 9.281 -1.474 -11.673 1.00 97.00 101 HIS A C 1
ATOM 771 O O . HIS A 1 101 ? 8.592 -1.887 -12.609 1.00 97.00 101 HIS A O 1
ATOM 777 N N . PHE A 1 102 ? 8.747 -1.083 -10.515 1.00 96.75 102 PHE A N 1
ATOM 778 C CA . PHE A 1 102 ? 7.334 -1.230 -10.172 1.00 96.75 102 PHE A CA 1
ATOM 779 C C . PHE A 1 102 ? 6.754 0.069 -9.585 1.00 96.75 102 PHE A C 1
ATOM 781 O O . PHE A 1 102 ? 6.162 0.045 -8.497 1.00 96.75 102 PHE A O 1
ATOM 788 N N . PRO A 1 103 ? 6.878 1.209 -10.296 1.00 91.50 103 PRO A N 1
ATOM 789 C CA . PRO A 1 103 ? 6.420 2.495 -9.787 1.00 91.50 103 PRO A CA 1
ATOM 790 C C . PRO A 1 103 ? 4.916 2.452 -9.507 1.00 91.50 103 PRO A C 1
ATOM 792 O O . PRO A 1 103 ? 4.125 2.047 -10.360 1.00 91.50 103 PRO A O 1
ATOM 795 N N . ASN A 1 104 ? 4.527 2.877 -8.302 1.00 90.44 104 ASN A N 1
ATOM 796 C CA . ASN A 1 104 ? 3.139 2.904 -7.821 1.00 90.44 104 ASN A CA 1
ATOM 797 C C . ASN A 1 104 ? 2.425 1.533 -7.815 1.00 90.44 104 ASN A C 1
ATOM 799 O O . ASN A 1 104 ? 1.196 1.479 -7.866 1.00 90.44 104 ASN A O 1
ATOM 803 N N . ARG A 1 105 ? 3.173 0.420 -7.753 1.00 95.75 105 ARG A N 1
ATOM 804 C CA . ARG A 1 105 ? 2.609 -0.947 -7.734 1.00 95.75 105 ARG A CA 1
ATOM 805 C C . ARG A 1 105 ? 2.896 -1.735 -6.458 1.00 95.75 105 ARG A C 1
ATOM 807 O O . ARG A 1 105 ? 2.393 -2.845 -6.313 1.00 95.75 105 ARG A O 1
ATOM 814 N N . ILE A 1 106 ? 3.713 -1.198 -5.556 1.00 98.44 106 ILE A N 1
ATOM 815 C CA . ILE A 1 106 ? 4.130 -1.888 -4.332 1.00 98.44 106 ILE A CA 1
ATOM 816 C C . ILE A 1 106 ? 3.306 -1.355 -3.165 1.00 98.44 106 ILE A C 1
ATOM 818 O O . ILE A 1 106 ? 3.392 -0.170 -2.849 1.00 98.44 106 ILE A O 1
ATOM 822 N N . ILE A 1 107 ? 2.528 -2.233 -2.538 1.00 98.50 107 ILE A N 1
ATOM 823 C CA . ILE A 1 107 ? 1.672 -1.944 -1.386 1.00 98.50 107 ILE A CA 1
ATOM 824 C C . ILE A 1 107 ? 2.264 -2.655 -0.171 1.00 98.50 107 ILE A C 1
ATOM 826 O O . ILE A 1 107 ? 2.531 -3.855 -0.229 1.00 98.50 107 ILE A O 1
ATOM 830 N N . ASN A 1 108 ? 2.456 -1.934 0.927 1.00 98.56 108 ASN A N 1
ATOM 831 C CA . ASN A 1 108 ? 2.908 -2.484 2.200 1.00 98.56 108 ASN A CA 1
ATOM 832 C C . ASN A 1 108 ? 1.840 -2.304 3.271 1.00 98.56 108 ASN A C 1
ATOM 834 O O . ASN A 1 108 ? 1.145 -1.286 3.296 1.00 98.56 108 ASN A O 1
ATOM 838 N N . ILE A 1 109 ? 1.750 -3.294 4.154 1.00 98.44 109 ILE A N 1
ATOM 839 C CA . ILE A 1 109 ? 1.000 -3.210 5.402 1.00 98.44 109 ILE A CA 1
ATOM 840 C C . ILE A 1 109 ? 1.973 -3.080 6.568 1.00 98.44 109 ILE A C 1
ATOM 842 O O . ILE A 1 109 ? 2.975 -3.796 6.632 1.00 98.44 109 ILE A O 1
ATOM 846 N N . HIS A 1 110 ? 1.667 -2.170 7.487 1.00 97.88 110 HIS A N 1
ATOM 847 C CA . HIS A 1 110 ? 2.462 -1.925 8.682 1.00 97.88 110 HIS A CA 1
ATOM 848 C C . HIS A 1 110 ? 1.557 -1.854 9.924 1.00 97.88 110 HIS A C 1
ATOM 850 O O . HIS A 1 110 ? 0.583 -1.094 9.906 1.00 97.88 110 HIS A O 1
ATOM 856 N N . PRO A 1 111 ? 1.851 -2.603 11.006 1.00 97.62 111 PRO A N 1
ATOM 857 C CA . PRO A 1 111 ? 1.029 -2.644 12.219 1.00 97.62 111 PRO A CA 1
ATOM 858 C C . PRO A 1 11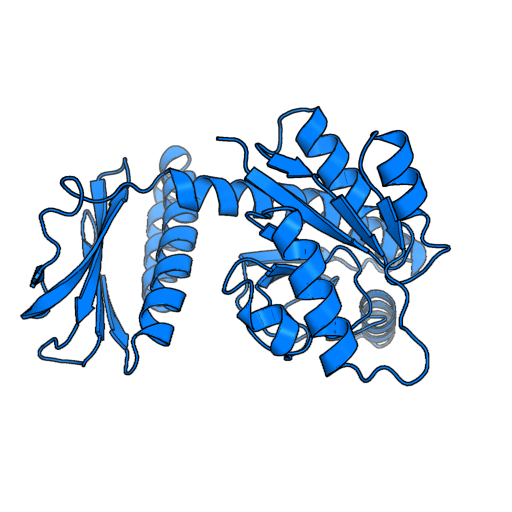1 ? 1.298 -1.453 13.154 1.00 97.62 111 PRO A C 1
ATOM 860 O O . PRO A 1 111 ? 1.650 -1.614 14.328 1.00 97.62 111 PRO A O 1
ATOM 863 N N . ALA A 1 112 ? 1.173 -0.242 12.616 1.00 97.62 112 ALA A N 1
ATOM 864 C CA . ALA A 1 112 ? 1.119 0.996 13.379 1.00 97.62 112 ALA A CA 1
ATOM 865 C C . ALA A 1 112 ? 0.314 2.062 12.622 1.00 97.62 112 ALA A C 1
ATOM 867 O O . ALA A 1 112 ? 0.028 1.924 11.432 1.00 97.62 112 ALA A O 1
ATOM 868 N N . LEU A 1 113 ? -0.035 3.152 13.308 1.00 97.56 113 LEU A N 1
ATOM 869 C CA . LEU A 1 113 ? -0.573 4.342 12.649 1.00 97.56 113 LEU A CA 1
ATOM 870 C C . LEU A 1 113 ? 0.539 5.101 11.901 1.00 97.56 113 LEU A C 1
ATOM 872 O O . LEU A 1 113 ? 1.711 4.984 12.279 1.00 97.56 113 LEU A O 1
ATOM 876 N N . PRO A 1 114 ? 0.191 5.931 10.899 1.00 95.19 114 PRO A N 1
ATOM 877 C CA . PRO A 1 114 ? 1.154 6.792 10.216 1.00 95.19 114 PRO A CA 1
ATOM 878 C C . PRO A 1 114 ? 2.005 7.606 11.196 1.00 95.19 114 PRO A C 1
ATOM 880 O O . PRO A 1 114 ? 1.503 8.070 12.220 1.00 95.19 114 PRO A O 1
ATOM 883 N N . ASP A 1 115 ? 3.293 7.754 10.883 1.00 93.12 115 ASP A N 1
ATOM 884 C CA . ASP A 1 115 ? 4.298 8.454 11.698 1.00 93.12 115 ASP A CA 1
ATOM 885 C C . ASP A 1 115 ? 4.546 7.857 13.101 1.00 93.12 115 ASP A C 1
ATOM 887 O O . ASP A 1 115 ? 5.296 8.426 13.901 1.00 93.12 115 ASP A O 1
ATOM 891 N N . THR A 1 116 ? 3.976 6.686 13.407 1.00 94.75 116 THR A N 1
ATOM 892 C CA . THR A 1 116 ? 4.170 5.989 14.686 1.00 94.75 116 THR A CA 1
ATOM 893 C C . THR A 1 116 ? 4.848 4.640 14.486 1.00 94.75 116 THR A C 1
ATOM 895 O O . THR A 1 116 ? 4.573 3.916 13.536 1.00 94.75 116 THR A O 1
ATOM 898 N N . PHE A 1 117 ? 5.767 4.305 15.396 1.00 95.69 117 PHE A N 1
ATOM 899 C CA . PHE A 1 117 ? 6.455 3.011 15.450 1.00 95.69 117 PHE A CA 1
ATOM 900 C C . PHE A 1 117 ? 6.935 2.461 14.081 1.00 95.69 117 PHE A C 1
ATOM 902 O O . PHE A 1 117 ? 6.691 1.290 13.789 1.00 95.69 117 PHE A O 1
ATOM 909 N N . PRO A 1 118 ? 7.659 3.233 13.241 1.00 93.06 118 PRO A N 1
ATOM 910 C CA . PRO A 1 118 ? 8.154 2.727 11.958 1.00 93.06 118 PRO A CA 1
ATOM 911 C C . PRO A 1 118 ? 9.192 1.622 12.173 1.00 93.06 118 PRO A C 1
ATOM 913 O O . PRO A 1 118 ? 9.912 1.625 13.182 1.00 93.06 118 PRO A O 1
ATOM 916 N N . GLY A 1 119 ? 9.282 0.686 11.237 1.00 90.50 119 GLY A N 1
ATOM 917 C CA . GLY A 1 119 ? 10.190 -0.453 11.264 1.00 90.50 119 GLY A CA 1
ATOM 918 C C . GLY A 1 119 ? 9.684 -1.645 12.083 1.00 90.50 119 GLY A C 1
ATOM 919 O O . GLY A 1 119 ? 8.546 -1.721 12.529 1.00 90.50 119 GLY A O 1
ATOM 920 N N . THR A 1 120 ? 10.565 -2.615 12.303 1.00 92.06 120 THR A N 1
ATOM 921 C CA . THR A 1 120 ? 10.227 -3.904 12.931 1.00 92.06 120 THR A CA 1
ATOM 922 C C . THR A 1 120 ? 9.715 -3.774 14.372 1.00 92.06 120 THR A C 1
ATOM 924 O O . THR A 1 120 ? 9.967 -2.768 15.039 1.00 92.06 120 THR A O 1
ATOM 927 N N . HIS A 1 121 ? 9.057 -4.822 14.884 1.00 94.81 121 HIS A N 1
ATOM 928 C CA . HIS A 1 121 ? 8.587 -4.891 16.279 1.00 94.81 121 HIS A CA 1
ATOM 929 C C . HIS A 1 121 ? 7.639 -3.737 16.656 1.00 94.81 121 HIS A C 1
ATOM 931 O O . HIS A 1 121 ? 7.699 -3.198 17.759 1.00 94.81 121 HIS A O 1
ATOM 937 N N . ALA A 1 122 ? 6.806 -3.281 15.714 1.00 96.94 122 ALA A N 1
ATOM 938 C CA . ALA A 1 122 ? 5.915 -2.143 15.942 1.00 96.94 122 ALA A CA 1
ATOM 939 C C . ALA A 1 122 ? 4.831 -2.444 16.991 1.00 96.94 122 ALA A C 1
ATOM 941 O O . ALA A 1 122 ? 4.606 -1.614 17.866 1.00 96.94 122 ALA A O 1
ATOM 942 N N . ILE A 1 123 ? 4.249 -3.651 16.977 1.00 98.00 123 ILE A N 1
ATOM 943 C CA . ILE A 1 123 ? 3.243 -4.084 17.964 1.00 98.00 123 ILE A CA 1
ATOM 944 C C . ILE A 1 123 ? 3.838 -4.112 19.378 1.00 98.00 123 ILE A C 1
ATOM 946 O O . ILE A 1 123 ? 3.260 -3.533 20.293 1.00 98.00 123 ILE A O 1
ATOM 950 N N . GLU A 1 124 ? 5.021 -4.715 19.549 1.00 98.31 124 GLU A N 1
ATOM 951 C CA . GLU A 1 124 ? 5.741 -4.750 20.832 1.00 98.31 124 GLU A CA 1
ATOM 952 C C . GLU A 1 124 ? 6.024 -3.338 21.357 1.00 98.31 124 GLU A C 1
ATOM 954 O O . GLU A 1 124 ? 5.689 -3.017 22.494 1.00 98.31 124 GLU A O 1
ATOM 959 N N . ARG A 1 125 ? 6.560 -2.451 20.508 1.00 98.31 125 ARG A N 1
ATOM 960 C CA . ARG A 1 125 ? 6.834 -1.061 20.904 1.00 98.31 125 ARG A CA 1
ATOM 961 C C . ARG A 1 125 ? 5.566 -0.274 21.233 1.00 98.31 125 ARG A C 1
ATOM 963 O O . ARG A 1 125 ? 5.593 0.548 22.145 1.00 98.31 125 ARG A O 1
ATOM 970 N N . ALA A 1 126 ? 4.469 -0.510 20.515 1.00 98.31 126 ALA A N 1
ATOM 971 C CA . ALA A 1 126 ? 3.183 0.106 20.820 1.00 98.31 126 ALA A CA 1
ATOM 972 C C . ALA A 1 126 ? 2.629 -0.395 22.163 1.00 98.31 126 ALA A C 1
ATOM 974 O O . ALA A 1 126 ? 2.121 0.398 22.955 1.00 98.31 126 ALA A O 1
ATOM 975 N N . TYR A 1 127 ? 2.774 -1.689 22.452 1.00 98.56 127 TYR A N 1
ATOM 976 C CA . TYR A 1 127 ? 2.402 -2.258 23.743 1.00 98.56 127 TYR A CA 1
ATOM 977 C C . TYR A 1 127 ? 3.231 -1.656 24.886 1.00 98.56 127 TYR A C 1
ATOM 979 O O . TYR A 1 127 ? 2.660 -1.210 25.880 1.00 98.56 127 TYR A O 1
ATOM 987 N N . ASP A 1 128 ? 4.552 -1.545 24.727 1.00 98.25 128 ASP A N 1
ATOM 988 C CA . ASP A 1 128 ? 5.430 -0.917 25.723 1.00 98.25 128 ASP A CA 1
ATOM 989 C C . ASP A 1 128 ? 5.050 0.553 25.978 1.00 98.25 128 ASP A C 1
ATOM 991 O O . ASP A 1 128 ? 4.933 0.973 27.132 1.00 98.25 128 ASP A O 1
ATOM 995 N N . ALA A 1 129 ? 4.778 1.320 24.915 1.00 98.12 129 ALA A N 1
ATOM 996 C CA . ALA A 1 129 ? 4.320 2.709 25.009 1.00 98.12 129 ALA A CA 1
ATOM 997 C C . ALA A 1 129 ? 2.935 2.835 25.674 1.00 98.12 129 ALA A C 1
ATOM 999 O O . ALA A 1 129 ? 2.628 3.822 26.347 1.00 98.12 129 ALA A O 1
ATOM 1000 N N . TYR A 1 130 ? 2.069 1.836 25.508 1.00 98.12 130 TYR A N 1
ATOM 1001 C CA . TYR A 1 130 ? 0.806 1.777 26.236 1.00 98.12 130 TYR A CA 1
ATOM 1002 C C . TYR A 1 130 ? 1.030 1.519 27.730 1.00 98.12 130 TYR A C 1
ATOM 1004 O O . TYR A 1 130 ? 0.445 2.210 28.566 1.00 98.12 130 TYR A O 1
ATOM 1012 N N . GLN A 1 131 ? 1.911 0.574 28.078 1.00 97.94 131 GLN A N 1
ATOM 1013 C CA . GLN A 1 131 ? 2.247 0.255 29.471 1.00 97.94 131 GLN A CA 1
ATOM 1014 C C . GLN A 1 131 ? 2.886 1.447 30.204 1.00 97.94 131 GLN A C 1
ATOM 1016 O O . GLN A 1 131 ? 2.657 1.623 31.402 1.00 97.94 131 GLN A O 1
ATOM 1021 N N . SER A 1 132 ? 3.636 2.303 29.499 1.00 97.44 132 SER A N 1
ATOM 1022 C CA . SER A 1 132 ? 4.169 3.562 30.044 1.00 97.44 132 SER A CA 1
ATOM 1023 C C . SER A 1 132 ? 3.152 4.715 30.080 1.00 97.44 132 SER A C 1
ATOM 1025 O O . SER A 1 132 ? 3.435 5.766 30.660 1.00 97.44 132 SER A O 1
ATOM 1027 N N . GLY A 1 133 ? 1.952 4.525 29.522 1.00 96.75 133 GLY A N 1
ATOM 1028 C CA . GLY A 1 133 ? 0.877 5.519 29.489 1.00 96.75 133 GLY A CA 1
ATOM 1029 C C . GLY A 1 133 ? 1.044 6.606 28.422 1.00 96.75 133 GLY A C 1
ATOM 1030 O O . GLY A 1 133 ? 0.357 7.627 28.494 1.00 96.75 133 GLY A O 1
ATOM 1031 N N . GLU A 1 134 ? 1.935 6.409 27.448 1.00 97.38 134 GLU A N 1
ATOM 1032 C CA . GLU A 1 134 ? 2.205 7.360 26.360 1.00 97.38 134 GLU A CA 1
ATOM 1033 C C . GLU A 1 134 ? 1.095 7.361 25.304 1.00 97.38 134 GLU A C 1
ATOM 1035 O O . GLU A 1 134 ? 0.748 8.413 24.764 1.00 97.38 134 GLU A O 1
ATOM 1040 N N . ILE A 1 135 ? 0.502 6.195 25.037 1.00 97.69 135 ILE A N 1
ATOM 1041 C CA . ILE A 1 135 ? -0.572 6.024 24.052 1.00 97.69 135 ILE A CA 1
ATOM 1042 C C . ILE A 1 135 ? -1.769 5.282 24.651 1.00 97.69 135 ILE A C 1
ATOM 1044 O O . ILE A 1 135 ? -1.681 4.655 25.704 1.00 97.69 135 ILE A O 1
ATOM 1048 N N . LYS A 1 136 ? -2.915 5.339 23.964 1.00 95.31 136 LYS A N 1
ATOM 1049 C CA . LYS A 1 136 ? -4.126 4.566 24.323 1.00 95.31 136 LYS A CA 1
ATOM 1050 C C . LYS A 1 136 ? -4.598 3.604 23.238 1.00 95.31 136 LYS A C 1
ATOM 1052 O O . LYS A 1 136 ? -5.505 2.810 23.466 1.00 95.31 136 LYS A O 1
ATOM 1057 N N . HIS A 1 137 ? -4.033 3.727 22.051 1.00 97.75 137 HIS A N 1
ATOM 1058 C CA . HIS A 1 137 ? -4.377 2.949 20.879 1.00 97.75 137 HIS A CA 1
ATOM 1059 C C . HIS A 1 137 ? -3.154 2.892 19.970 1.00 97.75 137 HIS A C 1
ATOM 1061 O O . HIS A 1 137 ? -2.310 3.789 20.007 1.00 97.75 137 HIS A O 1
ATOM 1067 N N . THR A 1 138 ? -3.090 1.839 19.170 1.00 98.44 138 THR A N 1
ATOM 1068 C CA . THR A 1 138 ? -2.196 1.720 18.020 1.00 98.44 138 THR A CA 1
ATOM 1069 C C . THR A 1 138 ? -3.058 1.715 16.757 1.00 98.44 138 THR A C 1
ATOM 1071 O O . THR A 1 138 ? -4.186 2.220 16.765 1.00 98.44 138 THR A O 1
ATOM 1074 N N . GLY A 1 139 ? -2.564 1.155 15.665 1.00 98.25 139 GLY A N 1
ATOM 1075 C CA . GLY A 1 139 ? -3.356 0.939 14.475 1.00 98.25 139 GLY A CA 1
ATOM 1076 C C . GLY A 1 139 ? -2.650 0.083 13.449 1.00 98.25 139 GLY A C 1
ATOM 1077 O O . GLY A 1 139 ? -1.605 -0.504 13.716 1.00 98.25 139 GLY A O 1
ATOM 1078 N N . VAL A 1 140 ? -3.247 0.060 12.271 1.00 98.62 140 VAL A N 1
ATOM 1079 C CA . VAL A 1 140 ? -2.698 -0.525 11.057 1.00 98.62 140 VAL A CA 1
ATOM 1080 C C . VAL A 1 140 ? -2.705 0.555 9.988 1.00 98.62 140 VAL A C 1
ATOM 1082 O O . VAL A 1 140 ? -3.630 1.373 9.907 1.00 98.62 140 VAL A O 1
ATOM 1085 N N . MET A 1 141 ? -1.687 0.555 9.140 1.00 98.12 141 MET A N 1
ATOM 1086 C CA . MET A 1 141 ? -1.645 1.383 7.948 1.00 98.12 141 MET A CA 1
ATOM 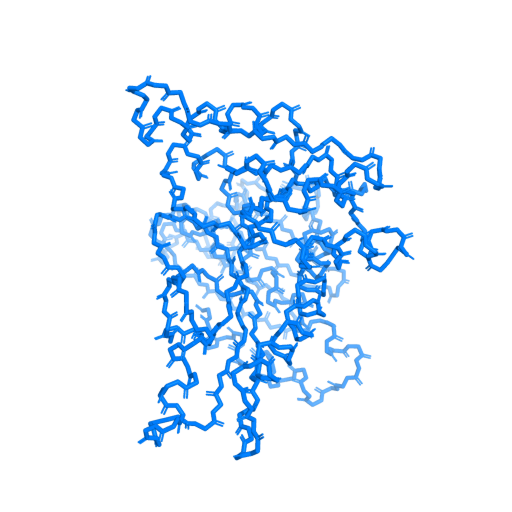1087 C C . MET A 1 141 ? -1.290 0.550 6.725 1.00 98.12 141 MET A C 1
ATOM 1089 O O . MET A 1 141 ? -0.487 -0.381 6.782 1.00 98.12 141 MET A O 1
ATOM 1093 N N . ILE A 1 142 ? -1.877 0.930 5.598 1.00 98.50 142 ILE A N 1
ATOM 1094 C CA . ILE A 1 142 ? -1.550 0.394 4.285 1.00 98.50 142 ILE A CA 1
ATOM 1095 C C . ILE A 1 142 ? -1.131 1.558 3.417 1.00 98.50 142 ILE A C 1
ATOM 1097 O O . ILE A 1 142 ? -1.844 2.559 3.316 1.00 98.50 142 ILE A O 1
ATOM 1101 N N . HIS A 1 143 ? 0.020 1.428 2.778 1.00 97.56 143 HIS A N 1
ATOM 1102 C CA . HIS A 1 143 ? 0.618 2.507 2.012 1.00 97.56 143 HIS A CA 1
ATOM 1103 C C . HIS A 1 143 ? 1.336 1.980 0.774 1.00 97.56 143 HIS A C 1
ATOM 1105 O O . HIS A 1 143 ? 1.699 0.804 0.695 1.00 97.56 143 HIS A O 1
ATOM 1111 N N . LEU A 1 144 ? 1.563 2.862 -0.200 1.00 97.00 144 LEU A N 1
ATOM 1112 C CA . LEU A 1 144 ? 2.492 2.559 -1.286 1.00 97.00 144 LEU A CA 1
ATOM 1113 C C . LEU A 1 144 ? 3.939 2.645 -0.800 1.00 97.00 144 LEU A C 1
ATOM 1115 O O . LEU A 1 144 ? 4.243 3.388 0.130 1.00 97.00 144 LEU A O 1
ATOM 1119 N N . VAL A 1 145 ? 4.842 1.940 -1.475 1.00 96.88 145 VAL A N 1
ATOM 1120 C CA . VAL A 1 145 ? 6.293 2.015 -1.242 1.00 96.88 145 VAL A CA 1
ATOM 1121 C C . VAL A 1 145 ? 6.954 2.651 -2.469 1.00 96.88 145 VAL A C 1
ATOM 1123 O O . VAL A 1 145 ? 7.294 1.937 -3.413 1.00 96.88 145 VAL A O 1
ATOM 1126 N N . PRO A 1 146 ? 7.057 3.994 -2.530 1.00 92.50 146 PRO A N 1
ATOM 1127 C CA . PRO A 1 146 ? 7.600 4.685 -3.699 1.00 92.50 146 PRO A CA 1
ATOM 1128 C C . PRO A 1 146 ? 9.129 4.799 -3.686 1.00 92.50 146 PRO A C 1
ATOM 1130 O O . PRO A 1 146 ? 9.724 5.009 -4.735 1.00 92.50 146 PRO A O 1
ATOM 1133 N N . ASP A 1 147 ? 9.751 4.712 -2.513 1.00 93.25 147 ASP A N 1
ATOM 1134 C CA . ASP A 1 147 ? 11.181 4.920 -2.299 1.00 93.25 147 ASP A CA 1
ATOM 1135 C C . ASP A 1 147 ? 11.686 4.049 -1.133 1.00 93.25 147 ASP A C 1
ATOM 1137 O O . ASP A 1 147 ? 10.930 3.264 -0.558 1.00 93.25 147 ASP A O 1
ATOM 1141 N N . GLU A 1 148 ? 12.984 4.133 -0.823 1.00 94.06 148 GLU A N 1
ATOM 1142 C CA . GLU A 1 148 ? 13.612 3.328 0.240 1.00 94.06 148 GLU A CA 1
ATOM 1143 C C . GLU A 1 148 ? 13.231 3.777 1.664 1.00 94.06 148 GLU A C 1
ATOM 1145 O O . GLU A 1 148 ? 13.729 3.216 2.647 1.00 94.06 148 GLU A O 1
ATOM 1150 N N . GLY A 1 149 ? 12.393 4.809 1.789 1.00 91.00 149 GLY A N 1
ATOM 1151 C CA . GLY A 1 149 ? 11.819 5.249 3.044 1.00 91.00 149 GLY A CA 1
ATOM 1152 C C . GLY A 1 149 ? 11.052 4.127 3.740 1.00 91.00 149 GLY A C 1
ATOM 1153 O O . GLY A 1 149 ? 10.388 3.296 3.123 1.00 91.00 149 GLY A O 1
ATOM 1154 N N . VAL A 1 150 ? 11.183 4.084 5.062 1.00 89.69 150 VAL A N 1
ATOM 1155 C CA . VAL A 1 150 ? 10.542 3.062 5.890 1.00 89.69 150 VAL A CA 1
ATOM 1156 C C . VAL A 1 150 ? 9.217 3.615 6.384 1.00 89.69 150 VAL A C 1
ATOM 1158 O O . VAL A 1 150 ? 9.212 4.634 7.072 1.00 89.69 150 VAL A O 1
ATOM 1161 N N . ASP A 1 151 ? 8.123 2.937 6.032 1.00 88.56 151 ASP A N 1
ATOM 1162 C CA . ASP A 1 151 ? 6.772 3.207 6.537 1.00 88.56 151 ASP A CA 1
ATOM 1163 C C . ASP A 1 151 ? 6.360 4.690 6.422 1.00 88.56 151 ASP A C 1
ATOM 1165 O O . ASP A 1 151 ? 5.772 5.270 7.330 1.00 88.56 151 ASP A O 1
ATOM 1169 N N . ASN A 1 152 ? 6.705 5.333 5.304 1.00 86.94 152 ASN A N 1
ATOM 1170 C CA . ASN A 1 152 ? 6.478 6.768 5.080 1.00 86.94 152 ASN A CA 1
ATOM 1171 C C . ASN A 1 152 ? 5.885 7.086 3.697 1.00 86.94 152 ASN A C 1
ATOM 1173 O O . ASN A 1 152 ? 5.824 8.246 3.281 1.00 86.94 152 ASN A O 1
ATOM 1177 N N . GLY A 1 153 ? 5.501 6.052 2.951 1.00 90.00 153 GLY A N 1
ATOM 1178 C CA . GLY A 1 153 ? 4.919 6.237 1.637 1.00 90.00 153 GLY A CA 1
ATOM 1179 C C . GLY A 1 153 ? 3.466 6.719 1.708 1.00 90.00 153 GLY A C 1
ATOM 1180 O O . GLY A 1 153 ? 2.856 6.739 2.778 1.00 90.00 153 GLY A O 1
ATOM 1181 N N . PRO A 1 154 ? 2.881 7.118 0.566 1.00 92.38 154 PRO A N 1
ATOM 1182 C CA . PRO A 1 154 ? 1.515 7.618 0.520 1.00 92.38 154 PRO A CA 1
ATOM 1183 C C . PRO A 1 154 ? 0.505 6.626 1.103 1.00 92.38 154 PRO A C 1
ATOM 1185 O O . PRO A 1 154 ? 0.433 5.471 0.676 1.00 92.38 154 PRO A O 1
ATOM 1188 N N . LEU A 1 155 ? -0.286 7.110 2.058 1.00 94.50 155 LEU A N 1
ATOM 1189 C CA . LEU A 1 155 ? -1.291 6.329 2.765 1.00 94.50 155 LEU A CA 1
ATOM 1190 C C . LEU A 1 155 ? -2.469 5.974 1.846 1.00 94.50 155 LEU A C 1
ATOM 1192 O O . LEU A 1 155 ? -3.069 6.858 1.232 1.00 94.50 155 LEU A O 1
ATOM 1196 N N . LEU A 1 156 ? -2.825 4.691 1.799 1.00 95.94 156 LEU A N 1
ATOM 1197 C CA . LEU A 1 156 ? -4.012 4.180 1.106 1.00 95.94 156 LEU A CA 1
ATOM 1198 C C . LEU A 1 156 ? -5.186 3.977 2.068 1.00 95.94 156 LEU A C 1
ATOM 1200 O O . LEU A 1 156 ? -6.333 4.304 1.741 1.00 95.94 156 LEU A O 1
ATOM 1204 N N . ALA A 1 157 ? -4.900 3.435 3.250 1.00 96.50 157 ALA A N 1
ATOM 1205 C CA . ALA A 1 157 ? -5.877 3.202 4.302 1.00 96.50 157 ALA A CA 1
ATOM 1206 C C . ALA A 1 157 ? -5.196 3.136 5.671 1.00 96.50 157 ALA A C 1
ATOM 1208 O O . ALA A 1 157 ? -4.006 2.836 5.779 1.00 96.50 157 ALA A O 1
ATOM 1209 N N . THR A 1 158 ? -5.963 3.401 6.721 1.00 97.50 158 THR A N 1
ATOM 1210 C CA . THR A 1 158 ? -5.531 3.206 8.102 1.00 97.50 158 THR A CA 1
ATOM 1211 C C . THR A 1 158 ? -6.727 2.873 8.975 1.00 97.50 158 THR A C 1
ATOM 1213 O O . THR A 1 158 ? -7.842 3.315 8.689 1.00 97.50 158 THR A O 1
ATOM 1216 N N . GLU A 1 159 ? -6.482 2.121 10.040 1.00 98.38 159 GLU A N 1
ATOM 1217 C CA . GLU A 1 159 ? -7.484 1.785 11.037 1.00 98.38 159 GLU A CA 1
ATOM 1218 C C . GLU A 1 159 ? -6.880 1.837 12.441 1.00 98.38 159 GLU A C 1
ATOM 1220 O O . GLU A 1 159 ? -5.746 1.411 12.664 1.00 98.38 159 GLU A O 1
ATOM 1225 N N . ILE A 1 160 ? -7.631 2.401 13.389 1.00 98.31 160 ILE A N 1
ATOM 1226 C CA . ILE A 1 160 ? -7.219 2.499 14.790 1.00 98.31 160 ILE A CA 1
ATOM 1227 C C . ILE A 1 160 ? -7.521 1.176 15.487 1.00 98.31 160 ILE A C 1
ATOM 1229 O O . ILE A 1 160 ? -8.652 0.700 15.456 1.00 98.31 160 ILE A O 1
ATOM 1233 N N . VAL A 1 161 ? -6.536 0.653 16.214 1.00 98.50 161 VAL A N 1
ATOM 1234 C CA . VAL A 1 161 ? -6.687 -0.538 17.051 1.00 98.50 161 VAL A CA 1
ATOM 1235 C C . VAL A 1 161 ? -6.605 -0.121 18.522 1.00 98.50 161 VAL A C 1
ATOM 1237 O O . VAL A 1 161 ? -5.554 0.354 18.973 1.00 98.50 161 VAL A O 1
ATOM 1240 N N . PRO A 1 162 ? -7.690 -0.256 19.306 1.00 97.62 162 PRO A N 1
ATOM 1241 C CA . PRO A 1 162 ? -7.659 0.084 20.721 1.00 97.62 162 PRO A CA 1
ATOM 1242 C C . PRO A 1 162 ? -6.760 -0.884 21.498 1.00 97.62 162 PRO A C 1
ATOM 1244 O O . PRO A 1 162 ? -6.741 -2.085 21.219 1.00 97.62 162 PRO A O 1
ATOM 1247 N N . ILE A 1 163 ? -6.070 -0.358 22.515 1.00 98.06 163 ILE A N 1
ATOM 1248 C CA . ILE A 1 163 ? -5.339 -1.167 23.495 1.00 98.06 163 ILE A CA 1
ATOM 1249 C C . ILE A 1 163 ? -6.115 -1.115 24.815 1.00 98.06 163 ILE A C 1
ATOM 1251 O O . ILE A 1 163 ? -6.355 -0.046 25.391 1.00 98.06 163 ILE A O 1
ATOM 1255 N N . HIS A 1 164 ? -6.571 -2.273 25.273 1.00 97.00 164 HIS A N 1
ATOM 1256 C CA . HIS A 1 164 ? -7.346 -2.430 26.493 1.00 97.00 164 HIS A CA 1
ATOM 1257 C C . HIS A 1 164 ? -6.437 -2.696 27.689 1.00 97.00 164 HIS A C 1
ATOM 1259 O O . HIS A 1 164 ? -5.377 -3.299 27.583 1.00 97.00 164 HIS A O 1
ATOM 1265 N N . GLN A 1 165 ? -6.899 -2.296 28.874 1.00 96.19 165 GLN A N 1
ATOM 1266 C CA . GLN A 1 165 ? -6.129 -2.457 30.111 1.00 96.19 165 GLN A CA 1
ATOM 1267 C C . GLN A 1 165 ? -5.854 -3.929 30.454 1.00 96.19 165 GLN A C 1
ATOM 1269 O O . GLN A 1 165 ? -4.923 -4.233 31.193 1.00 96.19 165 GLN A O 1
ATOM 1274 N N . THR A 1 166 ? -6.688 -4.834 29.946 1.00 96.50 166 THR A N 1
ATOM 1275 C CA . THR A 1 166 ? -6.580 -6.280 30.148 1.00 96.50 166 THR A CA 1
ATOM 1276 C C . THR A 1 166 ? -5.756 -6.984 29.075 1.00 96.50 166 THR A C 1
ATOM 1278 O O . THR A 1 166 ? -5.626 -8.203 29.154 1.00 96.50 166 THR A O 1
ATOM 1281 N N . ASP A 1 167 ? -5.252 -6.265 28.070 1.00 97.75 167 ASP A N 1
ATOM 1282 C CA . ASP A 1 167 ? -4.488 -6.886 26.993 1.00 97.75 167 ASP A CA 1
ATOM 1283 C C . ASP A 1 167 ? -3.144 -7.406 27.498 1.00 97.75 167 ASP A C 1
ATOM 1285 O O . ASP A 1 167 ? -2.427 -6.728 28.235 1.00 97.75 167 ASP A O 1
ATOM 1289 N N . THR A 1 168 ? -2.787 -8.601 27.040 1.00 98.38 168 THR A N 1
ATOM 1290 C CA . THR A 1 168 ? -1.395 -9.031 26.910 1.00 98.38 168 THR A CA 1
ATOM 1291 C C . THR A 1 168 ? -0.870 -8.655 25.524 1.00 98.38 168 THR A C 1
ATOM 1293 O O . THR A 1 168 ? -1.657 -8.346 24.622 1.00 98.38 168 THR A O 1
ATOM 1296 N N . LEU A 1 169 ? 0.451 -8.730 25.332 1.00 98.31 169 LEU A N 1
ATOM 1297 C CA . LEU A 1 169 ? 1.067 -8.524 24.021 1.00 98.31 169 LEU A CA 1
ATOM 1298 C C . LEU A 1 169 ? 0.439 -9.442 22.961 1.00 98.31 169 LEU A C 1
ATOM 1300 O O . LEU A 1 169 ? 0.087 -8.973 21.887 1.00 98.31 169 LEU A O 1
ATOM 1304 N N . GLU A 1 170 ? 0.224 -10.714 23.294 1.00 98.31 170 GLU A N 1
ATOM 1305 C CA . GLU A 1 170 ? -0.354 -11.705 22.384 1.00 98.31 170 GLU A CA 1
ATOM 1306 C C . GLU A 1 170 ? -1.793 -11.346 21.991 1.00 98.31 170 GLU A C 1
ATOM 1308 O O . GLU A 1 170 ? -2.147 -11.418 20.819 1.00 98.31 170 GLU A O 1
ATOM 1313 N N . SER A 1 171 ? -2.620 -10.909 22.950 1.00 98.44 171 SER A N 1
ATOM 1314 C CA . SER A 1 171 ? -4.003 -10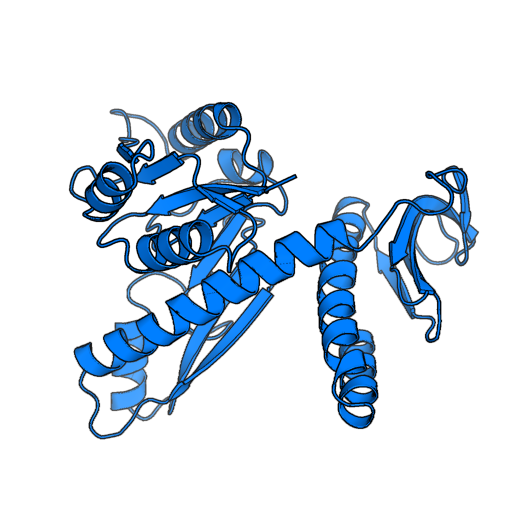.502 22.653 1.00 98.44 171 SER A CA 1
ATOM 1315 C C . SER A 1 171 ? -4.089 -9.207 21.838 1.00 98.44 171 SER A C 1
ATOM 1317 O O . SER A 1 171 ? -5.036 -9.020 21.073 1.00 98.44 171 SER A O 1
ATOM 1319 N N . LEU A 1 172 ? -3.106 -8.308 21.986 1.00 98.56 172 LEU A N 1
ATOM 1320 C CA . LEU A 1 172 ? -3.000 -7.123 21.141 1.00 98.56 172 LEU A CA 1
ATOM 1321 C C . LEU A 1 172 ? -2.543 -7.510 19.732 1.00 98.56 172 LEU A C 1
ATOM 1323 O O . LEU A 1 172 ? -3.114 -7.025 18.762 1.00 98.56 172 LEU A O 1
ATOM 1327 N N . GLU A 1 173 ? -1.541 -8.381 19.618 1.00 98.25 173 GLU A N 1
ATOM 1328 C CA . GLU A 1 173 ? -1.037 -8.883 18.338 1.00 98.25 173 GLU A CA 1
ATOM 1329 C C . GLU A 1 173 ? -2.137 -9.594 17.540 1.00 98.25 173 GLU A C 1
ATOM 1331 O O . GLU A 1 173 ? -2.316 -9.298 16.360 1.00 98.25 173 GLU A O 1
ATOM 1336 N N . GLU A 1 174 ? -2.935 -10.450 18.186 1.00 98.19 174 GLU A N 1
ATOM 1337 C CA . GLU A 1 174 ? -4.095 -11.104 17.567 1.00 98.19 174 GLU A CA 1
ATOM 1338 C C . GLU A 1 174 ? -5.094 -10.077 17.020 1.00 98.19 174 GLU A C 1
ATOM 1340 O O . GLU A 1 174 ? -5.437 -10.125 15.838 1.00 98.19 174 GLU A O 1
ATOM 1345 N N . ARG A 1 175 ? -5.478 -9.083 17.831 1.00 98.31 175 ARG A N 1
ATOM 1346 C CA . ARG A 1 175 ? -6.408 -8.026 17.406 1.00 98.31 175 ARG A CA 1
ATOM 1347 C C . ARG A 1 175 ? -5.855 -7.169 16.270 1.00 98.31 175 ARG A C 1
ATOM 1349 O O . ARG A 1 175 ? -6.593 -6.804 15.360 1.00 98.31 175 ARG A O 1
ATOM 1356 N N . VAL A 1 176 ? -4.570 -6.819 16.322 1.00 98.56 176 VAL A N 1
ATOM 1357 C CA . VAL A 1 176 ? -3.915 -6.072 15.241 1.00 98.56 176 VAL A CA 1
ATOM 1358 C C . VAL A 1 176 ? -3.957 -6.891 13.955 1.00 98.56 176 VAL A C 1
ATOM 1360 O O . VAL A 1 176 ? -4.331 -6.352 12.920 1.00 98.56 176 VAL A O 1
ATOM 1363 N N . HIS A 1 177 ? -3.651 -8.189 14.014 1.00 98.31 177 HIS A N 1
ATOM 1364 C CA . HIS A 1 177 ? -3.698 -9.061 12.844 1.00 98.31 177 HIS A CA 1
ATOM 1365 C C . HIS A 1 177 ? -5.106 -9.237 12.267 1.00 98.31 177 HIS A C 1
ATOM 1367 O O . HIS A 1 177 ? -5.234 -9.262 11.047 1.00 98.31 177 HIS A O 1
ATOM 1373 N N . GLU A 1 178 ? -6.154 -9.327 13.088 1.00 98.25 178 GLU A N 1
ATOM 1374 C CA . GLU A 1 178 ? -7.541 -9.352 12.593 1.00 98.25 178 GLU A CA 1
ATOM 1375 C C . GLU A 1 178 ? -7.848 -8.108 11.747 1.00 98.25 178 GLU A C 1
ATOM 1377 O O . GLU A 1 178 ? -8.309 -8.223 10.609 1.00 98.25 178 GLU A O 1
ATOM 1382 N N . VAL A 1 179 ? -7.488 -6.926 12.258 1.00 98.62 179 VAL A N 1
ATOM 1383 C CA . VAL A 1 179 ? -7.659 -5.656 11.536 1.00 98.62 179 VAL A CA 1
ATOM 1384 C C . VAL A 1 179 ? -6.782 -5.597 10.285 1.00 98.62 179 VAL A C 1
ATOM 1386 O O . VAL A 1 179 ? -7.233 -5.135 9.238 1.00 98.62 179 VAL A O 1
ATOM 1389 N N . GLU A 1 180 ? -5.544 -6.095 10.347 1.00 98.62 180 GLU A N 1
ATOM 1390 C CA . GLU A 1 180 ? -4.670 -6.182 9.175 1.00 98.62 180 GLU A CA 1
ATOM 1391 C C . GLU A 1 180 ? -5.312 -6.984 8.039 1.00 98.62 180 GLU A C 1
ATOM 1393 O O . GLU A 1 180 ? -5.271 -6.546 6.888 1.00 98.62 180 GLU A O 1
ATOM 1398 N N . HIS A 1 181 ? -5.908 -8.140 8.344 1.00 98.62 181 HIS A N 1
ATOM 1399 C CA . HIS A 1 181 ? -6.450 -9.048 7.328 1.00 98.62 181 HIS A CA 1
ATOM 1400 C C . HIS A 1 181 ? -7.598 -8.394 6.562 1.00 98.62 181 HIS A C 1
ATOM 1402 O O . HIS A 1 181 ? -7.585 -8.391 5.328 1.00 98.62 181 HIS A O 1
ATOM 1408 N N . GLU A 1 182 ? -8.551 -7.809 7.287 1.00 98.31 182 GLU A N 1
ATOM 1409 C CA . GLU A 1 182 ? -9.716 -7.145 6.700 1.00 98.31 182 GLU A CA 1
ATOM 1410 C C . GLU A 1 182 ? -9.311 -5.885 5.927 1.00 98.31 182 GLU A C 1
ATOM 1412 O O . GLU A 1 182 ? -9.668 -5.717 4.753 1.00 98.31 182 GLU A O 1
ATOM 1417 N N . LEU A 1 183 ? -8.509 -5.015 6.553 1.00 98.50 183 LEU A N 1
ATOM 1418 C CA . LEU A 1 183 ? -8.102 -3.750 5.950 1.00 98.50 183 LEU A CA 1
ATOM 1419 C C . LEU A 1 183 ? -7.268 -3.982 4.682 1.00 98.50 183 LEU A C 1
ATOM 1421 O O . LEU A 1 183 ? -7.434 -3.244 3.703 1.00 98.50 183 LEU A O 1
ATOM 1425 N N . LEU A 1 184 ? -6.399 -5.003 4.667 1.00 98.69 184 LEU A N 1
ATOM 1426 C CA . LEU A 1 184 ? -5.541 -5.324 3.523 1.00 98.69 184 LEU A CA 1
ATOM 1427 C C . LEU A 1 184 ? -6.336 -5.752 2.305 1.00 98.69 184 LEU A C 1
ATOM 1429 O O . LEU A 1 184 ? -6.168 -5.170 1.230 1.00 98.69 184 LEU A O 1
ATOM 1433 N N . VAL A 1 185 ? -7.208 -6.744 2.479 1.00 98.38 185 VAL A N 1
ATOM 1434 C CA . VAL A 1 185 ? -8.046 -7.274 1.399 1.00 98.38 185 VAL A CA 1
ATOM 1435 C C . VAL A 1 185 ? -8.914 -6.163 0.820 1.00 98.38 185 VAL A C 1
ATOM 1437 O O . VAL A 1 185 ? -8.877 -5.925 -0.392 1.00 98.38 185 VAL A O 1
ATOM 1440 N N . LYS A 1 186 ? -9.609 -5.419 1.690 1.00 97.12 186 LYS A N 1
ATOM 1441 C CA . LYS A 1 186 ? -10.444 -4.289 1.286 1.00 97.12 186 LYS A CA 1
ATOM 1442 C C . LYS A 1 186 ? -9.639 -3.260 0.498 1.00 97.12 186 LYS A C 1
ATOM 1444 O O . LYS A 1 186 ? -10.013 -2.917 -0.619 1.00 97.12 186 LYS A O 1
ATOM 1449 N N . THR A 1 187 ? -8.504 -2.810 1.028 1.00 97.62 187 THR A N 1
ATOM 1450 C CA . THR A 1 187 ? -7.705 -1.744 0.401 1.00 97.62 187 THR A CA 1
ATOM 1451 C C . THR A 1 187 ? -7.144 -2.152 -0.957 1.00 97.62 187 THR A C 1
ATOM 1453 O O . THR A 1 187 ? -7.150 -1.338 -1.880 1.00 97.62 187 THR A O 1
ATOM 1456 N N . ILE A 1 188 ? -6.682 -3.397 -1.113 1.00 97.75 188 ILE A N 1
ATOM 1457 C CA . ILE A 1 188 ? -6.204 -3.895 -2.412 1.00 97.75 188 ILE A CA 1
ATOM 1458 C C . ILE A 1 188 ? -7.358 -3.909 -3.420 1.00 97.75 188 ILE A C 1
ATOM 1460 O O . ILE A 1 188 ? -7.181 -3.441 -4.545 1.00 97.75 188 ILE A O 1
ATOM 1464 N N . ASN A 1 189 ? -8.535 -4.401 -3.022 1.00 95.75 189 ASN A N 1
ATOM 1465 C CA . ASN A 1 189 ? -9.699 -4.473 -3.904 1.00 95.75 189 ASN A CA 1
ATOM 1466 C C . ASN A 1 189 ? -10.169 -3.077 -4.340 1.00 95.75 189 ASN A C 1
ATOM 1468 O O . ASN A 1 189 ? -10.344 -2.818 -5.529 1.00 95.75 189 ASN A O 1
ATOM 1472 N N . GLU A 1 190 ? -10.289 -2.149 -3.386 1.00 94.25 190 GLU A N 1
ATOM 1473 C CA . GLU A 1 190 ? -10.602 -0.740 -3.640 1.00 94.25 190 GLU A CA 1
ATOM 1474 C C . GLU A 1 190 ? -9.589 -0.105 -4.603 1.00 94.25 190 GLU A C 1
ATOM 1476 O O . GLU A 1 190 ? -9.964 0.588 -5.551 1.00 94.25 190 GLU A O 1
ATOM 1481 N N . TRP A 1 191 ? -8.294 -0.352 -4.380 1.00 94.81 191 TRP A N 1
ATOM 1482 C CA . TRP A 1 191 ? -7.227 0.189 -5.217 1.00 94.81 191 TRP A CA 1
ATOM 1483 C C . TRP A 1 191 ? -7.322 -0.338 -6.648 1.00 94.81 191 TRP A C 1
ATOM 1485 O O . TRP A 1 191 ? -7.359 0.469 -7.576 1.00 94.81 191 TRP A O 1
ATOM 1495 N N . ILE A 1 192 ? -7.447 -1.657 -6.835 1.00 93.19 192 ILE A N 1
ATOM 1496 C CA . ILE A 1 192 ? -7.648 -2.286 -8.151 1.00 93.19 192 ILE A CA 1
ATOM 1497 C C . ILE A 1 192 ? -8.871 -1.686 -8.841 1.00 93.19 192 ILE A C 1
ATOM 1499 O O . ILE A 1 192 ? -8.780 -1.203 -9.972 1.00 93.19 192 ILE A O 1
ATOM 1503 N N . PHE A 1 193 ? -10.011 -1.673 -8.154 1.00 90.94 193 PHE A N 1
ATOM 1504 C CA . PHE A 1 193 ? -11.267 -1.251 -8.752 1.00 90.94 193 PHE A CA 1
ATOM 1505 C C . PHE A 1 193 ? -11.223 0.229 -9.146 1.00 90.94 193 PHE A C 1
ATOM 1507 O O . PHE A 1 193 ? -11.603 0.568 -10.270 1.00 90.94 193 PHE A O 1
ATOM 1514 N N . SER A 1 194 ? -10.619 1.087 -8.315 1.00 90.44 194 SER A N 1
ATOM 1515 C CA . SER A 1 194 ? -10.388 2.498 -8.647 1.00 90.44 194 SER A CA 1
ATOM 1516 C C . SER A 1 194 ? -9.545 2.708 -9.903 1.00 90.44 194 SER A C 1
ATOM 1518 O O . SER A 1 194 ? -9.666 3.746 -10.542 1.00 90.44 194 SER A O 1
ATOM 1520 N N . GLN A 1 195 ? -8.703 1.749 -10.301 1.00 87.81 195 GLN A N 1
ATOM 1521 C CA . GLN A 1 195 ? -7.980 1.850 -11.568 1.00 87.81 195 GLN A CA 1
ATOM 1522 C C . GLN A 1 195 ? -8.880 1.544 -12.769 1.00 87.81 195 GLN A C 1
ATOM 1524 O O . GLN A 1 195 ? -8.682 2.129 -13.833 1.00 87.81 195 GLN A O 1
ATOM 1529 N N . THR A 1 196 ? -9.882 0.679 -12.587 1.00 87.00 196 THR A N 1
ATOM 1530 C CA . THR A 1 196 ? -10.759 0.165 -13.654 1.00 87.00 196 THR A CA 1
ATOM 1531 C C . THR A 1 196 ? -12.016 0.994 -13.921 1.00 87.00 196 THR A C 1
ATOM 1533 O O . THR A 1 196 ? -12.552 0.934 -15.028 1.00 87.00 196 THR A O 1
ATOM 1536 N N . THR A 1 197 ? -12.507 1.762 -12.943 1.00 88.06 197 THR A N 1
ATOM 1537 C CA . THR A 1 197 ? -13.739 2.562 -13.105 1.00 88.06 197 THR A CA 1
ATOM 1538 C C . THR A 1 197 ? -13.547 3.815 -13.950 1.00 88.06 197 THR A C 1
ATOM 1540 O O . THR A 1 197 ? -14.517 4.404 -14.430 1.00 88.06 197 THR A O 1
ATOM 1543 N N . TRP A 1 198 ? -12.297 4.216 -14.153 1.00 90.25 198 TRP A N 1
ATOM 1544 C CA . TRP A 1 198 ? -11.946 5.342 -14.998 1.00 90.25 198 TRP A CA 1
ATOM 1545 C C . TRP A 1 198 ? -11.576 4.859 -16.391 1.00 90.25 198 TRP A C 1
ATOM 1547 O O . TRP A 1 198 ? -10.922 3.830 -16.564 1.00 90.25 198 TRP A O 1
ATOM 1557 N N . LYS A 1 199 ? -12.008 5.613 -17.394 1.00 90.31 199 LYS A N 1
ATOM 1558 C CA . LYS A 1 199 ? -11.781 5.303 -18.805 1.00 90.31 199 LYS A CA 1
ATOM 1559 C C . LYS A 1 199 ? -11.190 6.516 -19.488 1.00 90.31 199 LYS A C 1
ATOM 1561 O O . LYS A 1 199 ? -11.581 7.633 -19.162 1.00 90.31 199 LYS A O 1
ATOM 1566 N N . SER A 1 200 ? -10.315 6.308 -20.468 1.00 89.38 200 SER A N 1
ATOM 1567 C CA . SER A 1 200 ? -9.827 7.403 -21.308 1.00 89.38 200 SER A CA 1
ATOM 1568 C C . SER A 1 200 ? -11.002 8.194 -21.883 1.00 89.38 200 SER A C 1
ATOM 1570 O O . SER A 1 200 ? -11.958 7.617 -22.408 1.00 89.38 200 SER A O 1
ATOM 1572 N N . PHE A 1 201 ? -10.957 9.514 -21.744 1.00 87.56 201 PHE A N 1
ATOM 1573 C CA . PHE A 1 201 ? -12.021 10.384 -22.228 1.00 87.56 201 PHE A CA 1
ATOM 1574 C C . PHE A 1 201 ? -11.990 10.452 -23.759 1.00 87.56 201 PHE A C 1
ATOM 1576 O O . PHE A 1 201 ? -10.919 10.635 -24.326 1.00 87.56 201 PHE A O 1
ATOM 1583 N N . GLU A 1 202 ? -13.141 10.292 -24.425 1.00 82.31 202 GLU A N 1
ATOM 1584 C CA . GLU A 1 202 ? -13.257 10.287 -25.900 1.00 82.31 202 GLU A CA 1
ATOM 1585 C C . GLU A 1 202 ? -12.172 9.436 -26.602 1.00 82.31 202 GLU A C 1
ATOM 1587 O O . GLU A 1 202 ? -11.649 9.813 -27.649 1.00 82.31 202 GLU A O 1
ATOM 1592 N N . ASP A 1 203 ? -11.782 8.301 -26.005 1.00 82.88 203 ASP A N 1
ATOM 1593 C CA . ASP A 1 203 ? -10.687 7.435 -26.479 1.00 82.88 203 ASP A CA 1
ATOM 1594 C C . ASP A 1 203 ? -9.319 8.146 -26.596 1.00 82.88 203 ASP A C 1
ATOM 1596 O O . ASP A 1 203 ? -8.481 7.808 -27.432 1.00 82.88 203 ASP A O 1
ATOM 1600 N N . GLY A 1 204 ? -9.086 9.155 -25.755 1.00 83.25 204 GLY A N 1
ATOM 1601 C CA . GLY A 1 204 ? -7.868 9.962 -25.729 1.00 83.25 204 GLY A CA 1
ATOM 1602 C C . GLY A 1 204 ? -7.785 11.016 -26.837 1.00 83.25 204 GLY A C 1
ATOM 1603 O O . GLY A 1 204 ? -6.717 11.595 -27.023 1.00 83.25 204 GLY A O 1
ATOM 1604 N N . GLN A 1 205 ? -8.870 11.296 -27.572 1.00 86.81 205 GLN A N 1
ATOM 1605 C CA . GLN A 1 205 ? -8.881 12.293 -28.660 1.00 86.81 205 GLN A CA 1
ATOM 1606 C C . GLN A 1 205 ? -8.544 13.717 -28.205 1.00 86.81 205 GLN A C 1
ATOM 1608 O O . GLN A 1 205 ? -8.092 14.537 -29.002 1.00 86.81 205 GLN A O 1
ATOM 1613 N N . THR A 1 206 ? -8.747 14.013 -26.928 1.00 91.00 206 THR A N 1
ATOM 1614 C CA . THR A 1 206 ? -8.418 15.303 -26.319 1.00 91.00 206 THR A CA 1
ATOM 1615 C C . THR A 1 206 ? -6.926 15.465 -26.034 1.00 91.00 206 THR A C 1
ATOM 1617 O O . THR A 1 206 ? -6.475 16.590 -25.813 1.00 91.00 206 THR A O 1
ATOM 1620 N N . ILE A 1 207 ? -6.127 14.395 -26.064 1.00 93.50 207 ILE A N 1
ATOM 1621 C CA . ILE A 1 207 ? -4.675 14.495 -25.883 1.00 93.50 207 ILE A CA 1
ATOM 1622 C C . ILE A 1 207 ? -4.079 15.385 -26.986 1.00 93.50 207 ILE A C 1
ATOM 1624 O O . ILE A 1 207 ? -4.351 15.210 -28.172 1.00 93.50 207 ILE A O 1
ATOM 1628 N N . GLY A 1 208 ? -3.248 16.355 -26.599 1.00 92.62 208 GLY A N 1
ATOM 1629 C CA . GLY A 1 208 ? -2.657 17.339 -27.510 1.00 92.62 208 GLY A CA 1
ATOM 1630 C C . GLY A 1 208 ? -3.505 18.600 -27.709 1.00 92.62 208 GLY A C 1
ATOM 1631 O O . GLY A 1 208 ? -3.008 19.571 -28.280 1.00 92.62 208 GLY A O 1
ATOM 1632 N N . SER A 1 209 ? -4.753 18.612 -27.233 1.00 94.50 209 SER A N 1
ATOM 1633 C CA . SER A 1 209 ? -5.590 19.817 -27.202 1.00 94.50 209 SER A CA 1
ATOM 1634 C C . SER A 1 209 ? -5.265 20.710 -25.995 1.00 94.50 209 SER A C 1
ATOM 1636 O O . SER A 1 209 ? -4.525 20.305 -25.096 1.00 94.50 209 SER A O 1
ATOM 1638 N N . ILE A 1 210 ? -5.792 21.939 -26.006 1.00 94.56 210 ILE A N 1
ATOM 1639 C CA . ILE A 1 210 ? -5.635 22.903 -24.909 1.00 94.56 210 ILE A CA 1
ATOM 1640 C C . ILE A 1 210 ? -6.651 22.575 -23.809 1.00 94.56 210 ILE A C 1
ATOM 1642 O O . ILE A 1 210 ? -7.851 22.510 -24.088 1.00 94.56 210 ILE A O 1
ATOM 1646 N N . GLY A 1 211 ? -6.171 22.361 -22.586 1.00 91.62 211 GLY A N 1
ATOM 1647 C CA . GLY A 1 211 ? -6.992 22.073 -21.414 1.00 91.62 211 GLY A CA 1
ATOM 1648 C C . GLY A 1 211 ? -7.426 23.317 -20.622 1.00 91.62 211 GLY A C 1
ATOM 1649 O O . GLY A 1 211 ? -7.121 24.448 -21.016 1.00 91.62 211 GLY A O 1
ATOM 1650 N N . PRO A 1 212 ? -8.197 23.117 -19.535 1.00 90.44 212 PRO A N 1
ATOM 1651 C CA . PRO A 1 212 ? -8.667 24.171 -18.631 1.00 90.44 212 PRO A CA 1
ATOM 1652 C C . PRO A 1 212 ? -7.624 25.185 -18.150 1.00 90.44 212 PRO A C 1
ATOM 1654 O O . PRO A 1 212 ? -7.965 26.357 -17.998 1.00 90.44 212 PRO A O 1
ATOM 1657 N N . GLU A 1 213 ? -6.378 24.768 -17.927 1.00 93.69 213 GLU A N 1
ATOM 1658 C CA . GLU A 1 213 ? -5.295 25.642 -17.441 1.00 93.69 213 GLU A CA 1
ATOM 1659 C C . GLU A 1 213 ? -4.411 26.181 -18.580 1.00 93.69 213 GLU A C 1
ATOM 1661 O O . GLU A 1 213 ? -3.263 26.597 -18.372 1.00 93.69 213 GLU A O 1
ATOM 1666 N N . GLU A 1 214 ? -4.963 26.168 -19.798 1.00 94.50 214 GLU A N 1
ATOM 1667 C CA . GLU A 1 214 ? -4.332 26.580 -21.053 1.00 94.50 214 GLU A CA 1
ATOM 1668 C C . GLU A 1 214 ? -3.070 25.767 -21.416 1.00 94.50 214 GLU A C 1
ATOM 1670 O O . GLU A 1 214 ? -2.299 26.163 -22.294 1.00 94.50 214 GLU A O 1
ATOM 1675 N N . GLY A 1 215 ? -2.862 24.612 -20.774 1.00 94.06 215 GLY A N 1
ATOM 1676 C CA . GLY A 1 215 ? -1.788 23.675 -21.088 1.00 94.06 215 GLY A CA 1
ATOM 1677 C C . GLY A 1 215 ? -2.193 22.648 -22.146 1.00 94.06 215 GLY A C 1
ATOM 1678 O O . GLY A 1 215 ? -3.346 22.548 -22.557 1.00 94.06 215 GLY A O 1
ATOM 1679 N N . ILE A 1 216 ? -1.232 21.846 -22.596 1.00 96.06 216 ILE A N 1
ATOM 1680 C CA . ILE A 1 216 ? -1.463 20.720 -23.503 1.00 96.06 216 ILE A CA 1
ATOM 1681 C C . ILE A 1 216 ? -1.887 19.505 -22.681 1.00 96.06 216 ILE A C 1
ATOM 1683 O O . ILE A 1 216 ? -1.118 19.026 -21.845 1.00 96.06 216 ILE A O 1
ATOM 1687 N N . ILE A 1 217 ? -3.069 18.959 -22.954 1.00 94.94 217 ILE A N 1
ATOM 1688 C CA . ILE A 1 217 ? -3.549 17.731 -22.312 1.00 94.94 217 ILE A CA 1
ATOM 1689 C C . ILE A 1 217 ? -2.638 16.562 -22.694 1.00 94.94 217 ILE A C 1
ATOM 1691 O O . ILE A 1 217 ? -2.440 16.274 -23.877 1.00 94.94 217 ILE A O 1
ATOM 1695 N N . VAL A 1 218 ? -2.111 15.859 -21.693 1.00 93.88 218 VAL A N 1
ATOM 1696 C CA . VAL A 1 218 ? -1.292 14.650 -21.880 1.00 93.88 218 VAL A CA 1
ATOM 1697 C C . VAL A 1 218 ? -1.932 13.386 -21.308 1.00 93.88 218 VAL A C 1
ATOM 1699 O O . VAL A 1 218 ? -1.525 12.285 -21.673 1.00 93.88 218 VAL A O 1
ATOM 1702 N N . PHE A 1 219 ? -2.916 13.536 -20.421 1.00 91.75 219 PHE A N 1
ATOM 1703 C CA . PHE A 1 219 ? -3.700 12.442 -19.861 1.00 91.75 219 PHE A CA 1
ATOM 1704 C C . PHE A 1 219 ? -5.113 12.932 -19.578 1.00 91.75 219 PHE A C 1
ATOM 1706 O O . PHE A 1 219 ? -5.293 14.070 -19.145 1.00 91.75 219 PHE A O 1
ATOM 1713 N N . ASP A 1 220 ? -6.110 12.091 -19.827 1.00 92.06 220 ASP A N 1
ATOM 1714 C CA . ASP A 1 220 ? -7.504 12.492 -19.695 1.00 92.06 220 ASP A CA 1
ATOM 1715 C C . ASP A 1 220 ? -8.408 11.276 -19.500 1.00 92.06 220 ASP A C 1
ATOM 1717 O O . ASP A 1 220 ? -8.540 10.437 -20.397 1.00 92.06 220 ASP A O 1
ATOM 1721 N N . GLU A 1 221 ? -9.027 11.168 -18.326 1.00 92.50 221 GLU A N 1
ATOM 1722 C CA . GLU A 1 221 ? -9.956 10.081 -18.007 1.00 92.50 221 GLU A CA 1
ATOM 1723 C C . GLU A 1 221 ? -11.259 10.603 -17.419 1.00 92.50 221 GLU A C 1
ATOM 1725 O O . GLU A 1 221 ? -11.313 11.655 -16.782 1.00 92.50 221 GLU A O 1
ATOM 1730 N N . PHE A 1 222 ? -12.314 9.816 -17.594 1.00 90.69 222 PHE A N 1
ATOM 1731 C CA . PHE A 1 222 ? -13.639 10.059 -17.056 1.00 90.69 222 PHE A CA 1
ATOM 1732 C C . PHE A 1 222 ? -14.077 8.904 -16.154 1.00 90.69 222 PHE A C 1
ATOM 1734 O O . PHE A 1 222 ? -13.806 7.735 -16.435 1.00 90.69 222 PHE A O 1
ATOM 1741 N N . HIS A 1 223 ? -14.773 9.253 -15.080 1.00 89.56 223 HIS A N 1
ATOM 1742 C CA . HIS A 1 223 ? -15.454 8.336 -14.181 1.00 89.56 223 HIS A CA 1
ATOM 1743 C C . HIS A 1 223 ? -16.929 8.228 -14.557 1.00 89.56 223 HIS A C 1
ATOM 1745 O O . HIS A 1 223 ? -17.552 9.214 -14.951 1.00 89.56 223 HIS A O 1
ATOM 1751 N N . GLU A 1 224 ? -17.534 7.063 -14.340 1.00 84.75 224 GLU A N 1
ATOM 1752 C CA . GLU A 1 224 ? -18.939 6.807 -14.690 1.00 84.75 224 GLU A CA 1
ATOM 1753 C C . GLU A 1 224 ? -19.955 7.771 -14.044 1.00 84.75 224 GLU A C 1
ATOM 1755 O O . GLU A 1 224 ? -20.981 8.066 -14.650 1.00 84.75 224 GLU A O 1
ATOM 1760 N N . TYR A 1 225 ? -19.638 8.344 -12.877 1.00 80.62 225 TYR A N 1
ATOM 1761 C CA . TYR A 1 225 ? -20.456 9.377 -12.212 1.00 80.62 225 TYR A CA 1
ATOM 1762 C C . TYR A 1 225 ? -20.296 10.791 -12.805 1.00 80.62 225 TYR A C 1
ATOM 1764 O O . TYR A 1 225 ? -20.733 11.771 -12.204 1.00 80.62 225 TYR A O 1
ATOM 1772 N N . GLY A 1 226 ? -19.672 10.926 -13.978 1.00 80.75 226 GLY A N 1
ATOM 1773 C CA . GLY A 1 226 ? -19.558 12.194 -14.704 1.00 80.75 226 GLY A CA 1
ATOM 1774 C C . GLY A 1 226 ? -18.410 13.100 -14.250 1.00 80.75 226 GLY A C 1
ATOM 1775 O O . GLY A 1 226 ? -18.373 14.266 -14.639 1.00 80.75 226 GLY A O 1
ATOM 1776 N N . ALA A 1 227 ? -17.475 12.586 -13.446 1.00 88.00 227 ALA A N 1
ATOM 1777 C CA . ALA A 1 227 ? -16.232 13.285 -13.129 1.00 88.00 227 ALA A CA 1
ATOM 1778 C C . ALA A 1 227 ? -15.185 13.055 -14.225 1.00 88.00 227 ALA A C 1
ATOM 1780 O O . ALA A 1 227 ? -15.145 11.987 -14.833 1.00 88.00 227 ALA A O 1
ATOM 1781 N N . ARG A 1 228 ? -14.318 14.037 -14.462 1.00 90.25 228 ARG A N 1
ATOM 1782 C CA . ARG A 1 228 ? -13.205 13.952 -15.415 1.00 90.25 228 ARG A CA 1
ATOM 1783 C C . ARG A 1 228 ? -11.937 14.459 -14.748 1.00 90.25 228 ARG A C 1
ATOM 1785 O O . ARG A 1 228 ? -11.989 15.500 -14.101 1.00 90.25 228 ARG A O 1
ATOM 1792 N N . ILE A 1 229 ? -10.829 13.742 -14.894 1.00 92.44 229 ILE A N 1
ATOM 1793 C CA . ILE A 1 229 ? -9.511 14.190 -14.436 1.00 92.44 229 ILE A CA 1
ATOM 1794 C C . ILE A 1 229 ? -8.617 14.336 -15.657 1.00 92.44 229 ILE A C 1
ATOM 1796 O O . ILE A 1 229 ? -8.386 13.369 -16.387 1.00 92.44 229 ILE A O 1
ATOM 1800 N N . THR A 1 230 ? -8.078 15.533 -15.828 1.00 93.19 230 THR A N 1
ATOM 1801 C CA . THR A 1 230 ? -7.204 15.901 -16.936 1.00 93.19 230 THR A CA 1
ATOM 1802 C C . THR A 1 230 ? -5.842 16.312 -16.381 1.00 93.19 230 THR A C 1
ATOM 1804 O O . THR A 1 230 ? -5.774 17.101 -15.442 1.00 93.19 230 THR A O 1
ATOM 1807 N N . LEU A 1 231 ? -4.761 15.770 -16.947 1.00 94.44 231 LEU A N 1
ATOM 1808 C CA . LEU A 1 231 ? -3.383 16.194 -16.695 1.00 94.44 231 LEU A CA 1
ATOM 1809 C C . LEU A 1 231 ? -2.885 17.005 -17.889 1.00 94.44 231 LEU A C 1
ATOM 1811 O O . LEU A 1 231 ? -2.846 16.511 -19.020 1.00 94.44 231 LEU A O 1
ATOM 1815 N N . GLU A 1 232 ? -2.441 18.221 -17.616 1.00 94.62 232 GLU A N 1
ATOM 1816 C CA . GLU A 1 232 ? -1.935 19.175 -18.594 1.00 94.62 232 GLU A CA 1
ATOM 1817 C C . GLU A 1 232 ? -0.444 19.446 -18.394 1.00 94.62 232 GLU A C 1
ATOM 1819 O O . GLU A 1 232 ? 0.072 19.398 -17.273 1.00 94.62 232 GLU A O 1
ATOM 1824 N N . LYS A 1 233 ? 0.242 19.769 -19.494 1.00 96.06 233 LYS A N 1
ATOM 1825 C CA . LYS A 1 233 ? 1.643 20.193 -19.549 1.00 96.06 233 LYS A CA 1
ATOM 1826 C C . LYS A 1 233 ? 1.751 21.616 -20.100 1.00 96.06 233 LYS A C 1
ATOM 1828 O O . LYS A 1 233 ? 1.024 21.976 -21.015 1.00 96.06 233 LYS A O 1
ATOM 1833 N N . ASP A 1 234 ? 2.725 22.379 -19.615 1.00 94.38 234 ASP A N 1
ATOM 1834 C CA . ASP A 1 234 ? 3.046 23.743 -20.055 1.00 94.38 234 ASP A CA 1
ATOM 1835 C C . ASP A 1 234 ? 1.869 24.726 -19.883 1.00 94.38 234 ASP A C 1
ATOM 1837 O O . ASP A 1 234 ? 1.669 25.611 -20.712 1.00 94.38 234 ASP A O 1
ATOM 1841 N N . GLY A 1 235 ? 1.090 24.565 -18.807 1.00 87.44 235 GLY A N 1
ATOM 1842 C CA . GLY A 1 235 ? 0.007 25.484 -18.455 1.00 87.44 235 GLY A CA 1
ATOM 1843 C C . GLY A 1 235 ? 0.510 26.870 -18.038 1.00 87.44 235 GLY A C 1
ATOM 1844 O O . GLY A 1 235 ? 1.689 27.068 -17.723 1.00 87.44 235 GLY A O 1
ATOM 1845 N N . VAL A 1 236 ? -0.401 27.846 -18.001 1.00 88.25 236 VAL A N 1
ATOM 1846 C CA . VAL A 1 236 ? -0.063 29.259 -17.722 1.00 88.25 236 VAL A CA 1
ATOM 1847 C C . VAL A 1 236 ? 0.486 29.452 -16.310 1.00 88.25 236 VAL A C 1
ATOM 1849 O O . VAL A 1 236 ? 1.453 30.189 -16.106 1.00 88.25 236 VAL A O 1
ATOM 1852 N N . THR A 1 237 ? -0.123 28.786 -15.329 1.00 89.50 237 THR A N 1
ATOM 1853 C CA . THR A 1 237 ? 0.232 28.938 -13.911 1.00 89.50 237 THR A CA 1
ATOM 1854 C C . THR A 1 237 ? 1.445 28.092 -13.527 1.00 89.50 237 THR A C 1
ATOM 1856 O O . THR A 1 237 ? 2.292 28.533 -12.746 1.00 89.50 237 THR A O 1
ATOM 1859 N N . ALA A 1 238 ? 1.541 26.871 -14.058 1.00 92.69 238 ALA A N 1
ATOM 1860 C CA . ALA A 1 238 ? 2.612 25.936 -13.741 1.00 92.69 238 ALA A CA 1
ATOM 1861 C C . ALA A 1 238 ? 2.893 24.966 -14.899 1.00 92.69 238 ALA A C 1
ATOM 1863 O O . ALA A 1 238 ? 2.004 24.700 -15.708 1.00 92.69 238 ALA A O 1
ATOM 1864 N N . PRO A 1 239 ? 4.099 24.363 -14.946 1.00 93.06 239 PRO A N 1
ATOM 1865 C CA . PRO A 1 239 ? 4.467 23.426 -16.007 1.00 93.06 239 PRO A CA 1
ATOM 1866 C C . PRO A 1 239 ? 3.587 22.175 -16.081 1.00 93.06 239 PRO A C 1
ATOM 1868 O O . PRO A 1 239 ? 3.556 21.533 -17.125 1.00 93.06 239 PRO A O 1
ATOM 1871 N N . TRP A 1 240 ? 2.920 21.805 -14.989 1.00 96.44 240 TRP A N 1
ATOM 1872 C CA . TRP A 1 240 ? 2.001 20.676 -14.929 1.00 96.44 240 TRP A CA 1
ATOM 1873 C C . TRP A 1 240 ? 0.791 21.042 -14.074 1.00 96.44 240 TRP A C 1
ATOM 1875 O O . TRP A 1 240 ? 0.957 21.649 -13.012 1.00 96.44 240 TRP A O 1
ATOM 1885 N N . ALA A 1 241 ? -0.404 20.653 -14.507 1.00 94.62 241 ALA A N 1
ATOM 1886 C CA . ALA A 1 241 ? -1.640 20.880 -13.764 1.00 94.62 241 ALA A CA 1
ATOM 1887 C C . ALA A 1 241 ? -2.558 19.662 -13.863 1.00 94.62 241 ALA A C 1
ATOM 1889 O O . ALA A 1 241 ? -2.659 19.052 -14.925 1.00 94.62 241 ALA A O 1
ATOM 1890 N N . ILE A 1 242 ? -3.214 19.308 -12.761 1.00 93.31 242 ILE A N 1
ATOM 1891 C CA . ILE A 1 242 ? -4.290 18.318 -12.747 1.00 93.31 242 ILE A CA 1
ATOM 1892 C C . ILE A 1 242 ? -5.579 19.052 -12.449 1.00 93.31 242 ILE A C 1
ATOM 1894 O O . ILE A 1 242 ? -5.705 19.635 -11.373 1.00 93.31 242 ILE A O 1
ATOM 1898 N N . THR A 1 243 ? -6.539 18.964 -13.358 1.00 91.38 243 THR A N 1
ATOM 1899 C CA . THR A 1 243 ? -7.876 19.518 -13.169 1.00 91.38 243 THR A CA 1
ATOM 1900 C C . THR A 1 243 ? -8.878 18.381 -13.066 1.00 91.38 243 THR A C 1
ATOM 1902 O O . THR A 1 243 ? -8.992 17.544 -13.961 1.00 91.38 243 THR A O 1
ATOM 1905 N N . CYS A 1 244 ? -9.621 18.357 -11.965 1.00 89.31 244 CYS A N 1
ATOM 1906 C CA . CYS A 1 244 ? -10.799 17.518 -11.791 1.00 89.31 244 CYS A CA 1
ATOM 1907 C C . CYS A 1 244 ? -12.038 18.362 -12.095 1.00 89.31 244 CYS A C 1
ATOM 1909 O O . CYS A 1 244 ? -12.309 19.318 -11.373 1.00 89.31 244 CYS A O 1
ATOM 1911 N N . GLY A 1 245 ? -12.767 18.028 -13.158 1.00 77.75 245 GLY A N 1
ATOM 1912 C CA . GLY A 1 245 ? -14.023 18.670 -13.551 1.00 77.75 245 GLY A CA 1
ATOM 1913 C C . GLY A 1 245 ? -15.253 17.787 -13.304 1.00 77.75 245 GLY A C 1
ATOM 1914 O O . GLY A 1 245 ? -15.149 16.561 -13.236 1.00 77.75 245 GLY A O 1
ATOM 1915 N N . GLY A 1 246 ? -16.432 18.415 -13.191 1.00 73.56 246 GLY A N 1
ATOM 1916 C CA . GLY A 1 246 ? -17.722 17.761 -12.932 1.00 73.56 246 GLY A CA 1
ATOM 1917 C C . GLY A 1 246 ? -18.619 18.608 -12.019 1.00 73.56 246 GLY A C 1
ATOM 1918 O O . GLY A 1 246 ? -18.636 19.833 -12.124 1.00 73.56 246 GLY A O 1
ATOM 1919 N N . GLY A 1 247 ? -19.335 17.966 -11.084 1.00 62.56 247 GLY A N 1
ATOM 1920 C CA . GLY A 1 247 ? -20.114 18.642 -10.026 1.00 62.56 247 GLY A CA 1
ATOM 1921 C C . GLY A 1 247 ? -19.277 19.470 -9.031 1.00 62.56 247 GLY A C 1
ATOM 1922 O O . GLY A 1 247 ? -19.832 20.148 -8.170 1.00 62.56 247 GLY A O 1
ATOM 1923 N N . PHE A 1 248 ? -17.952 19.426 -9.159 1.00 73.06 248 PHE A N 1
ATOM 1924 C CA . PHE A 1 248 ? -16.962 20.252 -8.475 1.00 73.06 248 PHE A CA 1
ATOM 1925 C C . PHE A 1 248 ? -15.774 20.452 -9.428 1.00 73.06 248 PHE A C 1
ATOM 1927 O O . PHE A 1 248 ? -15.465 19.564 -10.223 1.00 73.06 248 PHE A O 1
ATOM 1934 N N . VAL A 1 249 ? -15.132 21.621 -9.366 1.00 79.94 249 VAL A N 1
ATOM 1935 C CA . VAL A 1 249 ? -13.921 21.929 -10.139 1.00 79.94 249 VAL A CA 1
ATOM 1936 C C . VAL A 1 249 ? -12.785 22.197 -9.162 1.00 79.94 249 VAL A C 1
ATOM 1938 O O . VAL A 1 249 ? -12.919 23.060 -8.295 1.00 79.94 249 VAL A O 1
ATOM 1941 N N . HIS A 1 250 ? -11.694 21.447 -9.294 1.00 88.12 250 HIS A N 1
ATOM 1942 C CA . HIS A 1 250 ? -10.491 21.581 -8.470 1.00 88.12 250 HIS A CA 1
ATOM 1943 C C . HIS A 1 250 ? -9.247 21.406 -9.339 1.00 88.12 250 HIS A C 1
ATOM 1945 O O . HIS A 1 250 ? -9.164 20.421 -10.074 1.00 88.12 250 HIS A O 1
ATOM 1951 N N . THR A 1 251 ? -8.293 22.334 -9.242 1.00 91.75 251 THR A N 1
ATOM 1952 C CA . THR A 1 251 ? -7.019 22.278 -9.975 1.00 91.75 251 THR A CA 1
ATOM 1953 C C . THR A 1 251 ? -5.851 22.272 -8.994 1.00 91.75 251 THR A C 1
ATOM 1955 O O . THR A 1 251 ? -5.792 23.113 -8.096 1.00 91.75 251 THR A O 1
ATOM 1958 N N . VAL A 1 252 ? -4.886 21.378 -9.217 1.00 93.31 252 VAL A N 1
ATOM 1959 C CA . VAL A 1 252 ? -3.620 21.307 -8.472 1.00 93.31 252 VAL A CA 1
ATOM 1960 C C . VAL A 1 252 ? -2.441 21.456 -9.428 1.00 93.31 2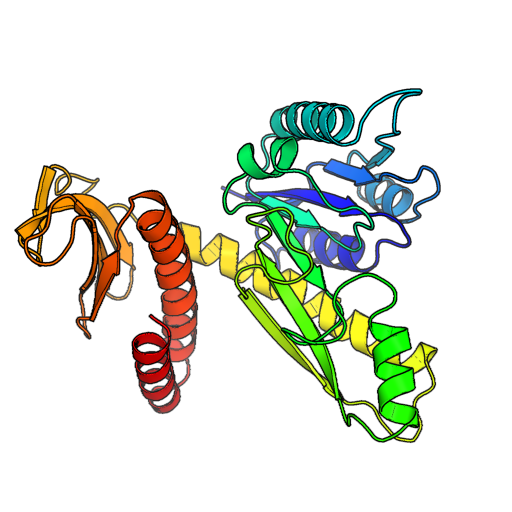52 VAL A C 1
ATOM 1962 O O . VAL A 1 252 ? -2.448 20.909 -10.530 1.00 93.31 252 VAL A O 1
ATOM 1965 N N . PHE A 1 253 ? -1.409 22.185 -9.005 1.00 94.81 253 PHE A N 1
ATOM 1966 C CA . PHE A 1 253 ? -0.257 22.543 -9.835 1.00 94.81 253 PHE A CA 1
ATOM 1967 C C . PHE A 1 253 ? 1.030 21.850 -9.379 1.00 94.81 253 PHE A C 1
ATOM 1969 O O . PHE A 1 253 ? 1.324 21.778 -8.185 1.00 94.81 253 PHE A O 1
ATOM 1976 N N . PHE A 1 254 ? 1.855 21.418 -10.335 1.00 95.12 254 PHE A N 1
ATOM 1977 C CA . PHE A 1 254 ? 3.088 20.670 -10.080 1.00 95.12 254 PHE A CA 1
ATOM 1978 C C . PHE A 1 254 ? 4.271 21.224 -10.876 1.00 95.12 254 PHE A C 1
ATOM 1980 O O . PHE A 1 254 ? 4.127 21.841 -11.934 1.00 95.12 254 PHE A O 1
ATOM 1987 N N . LYS A 1 255 ? 5.483 20.984 -10.363 1.00 94.12 255 LYS A N 1
ATOM 1988 C CA . LYS A 1 255 ? 6.727 21.401 -11.031 1.00 94.12 255 LYS A CA 1
ATOM 1989 C C . LYS A 1 255 ? 7.222 20.363 -12.032 1.00 94.12 255 LYS A C 1
ATOM 1991 O O . LYS A 1 255 ? 7.868 20.732 -13.010 1.00 94.12 255 LYS A O 1
ATOM 1996 N N . THR A 1 256 ? 6.956 19.080 -11.784 1.00 92.75 256 THR A N 1
ATOM 1997 C CA . THR A 1 256 ? 7.452 17.971 -12.607 1.00 92.75 256 THR A CA 1
ATOM 1998 C C . THR A 1 256 ? 6.332 17.016 -13.007 1.00 92.75 256 THR A C 1
ATOM 2000 O O . T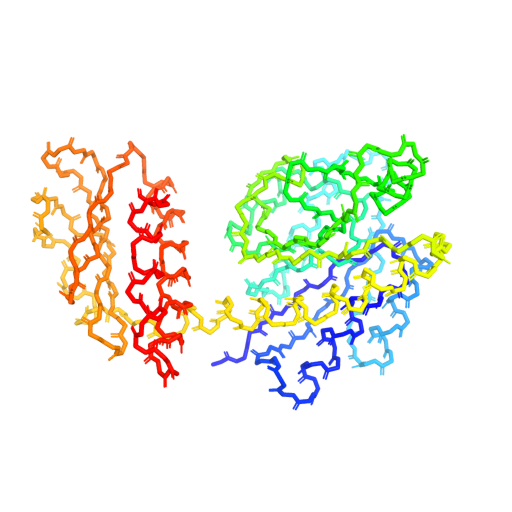HR A 1 256 ? 5.322 16.892 -12.315 1.00 92.75 256 THR A O 1
ATOM 2003 N N . ARG A 1 257 ? 6.551 16.302 -14.119 1.00 91.19 257 ARG A N 1
ATOM 2004 C CA . ARG A 1 257 ? 5.643 15.268 -14.631 1.00 91.19 257 ARG A CA 1
ATOM 2005 C C . ARG A 1 257 ? 5.393 14.169 -13.610 1.00 91.19 257 ARG A C 1
ATOM 2007 O O . ARG A 1 257 ? 4.258 13.801 -13.376 1.00 91.19 257 ARG A O 1
ATOM 2014 N N . GLU A 1 258 ? 6.466 13.672 -13.007 1.00 88.50 258 GLU A N 1
ATOM 2015 C CA . GLU A 1 258 ? 6.426 12.559 -12.060 1.00 88.50 258 GLU A CA 1
ATOM 2016 C C . GLU A 1 258 ? 5.574 12.888 -10.828 1.00 88.50 258 GLU A C 1
ATOM 2018 O O . GLU A 1 258 ? 4.766 12.071 -10.394 1.00 88.50 258 GLU A O 1
ATOM 2023 N N . GLN A 1 259 ? 5.692 14.116 -10.304 1.00 89.69 259 GLN A N 1
ATOM 2024 C CA . GLN A 1 259 ? 4.837 14.593 -9.214 1.00 89.69 259 GLN A CA 1
ATOM 2025 C C . GLN A 1 259 ? 3.365 14.600 -9.625 1.00 89.69 259 GLN A C 1
ATOM 2027 O O . GLN A 1 259 ? 2.515 14.164 -8.850 1.00 89.69 259 GLN A O 1
ATOM 2032 N N . ALA A 1 260 ? 3.080 15.063 -10.841 1.00 91.50 260 ALA A N 1
ATOM 2033 C CA . ALA A 1 260 ? 1.724 15.151 -11.351 1.00 91.50 260 ALA A CA 1
ATOM 2034 C C . ALA A 1 260 ? 1.127 13.761 -11.640 1.00 91.50 260 ALA A C 1
ATOM 2036 O O . ALA A 1 260 ? 0.034 13.459 -11.187 1.00 91.50 260 ALA A O 1
ATOM 2037 N N . GLU A 1 261 ? 1.850 12.860 -12.305 1.00 89.06 261 GLU A N 1
ATOM 2038 C CA . GLU A 1 261 ? 1.384 11.487 -12.556 1.00 89.06 261 GLU A CA 1
ATOM 2039 C C . GLU A 1 261 ? 1.154 10.715 -11.250 1.00 89.06 261 GLU A C 1
ATOM 2041 O O . GLU A 1 261 ? 0.172 9.984 -11.120 1.00 89.06 261 GLU A O 1
ATOM 2046 N N . LYS A 1 262 ? 2.013 10.918 -10.245 1.00 87.44 262 LYS A N 1
ATOM 2047 C CA . LYS A 1 262 ? 1.813 10.345 -8.912 1.00 87.44 262 LYS A CA 1
ATOM 2048 C C . LYS A 1 262 ? 0.550 10.902 -8.254 1.00 87.44 262 LYS A C 1
ATOM 2050 O O . LYS A 1 262 ? -0.288 10.124 -7.807 1.00 87.44 262 LYS A O 1
ATOM 2055 N N . ALA A 1 263 ? 0.395 12.226 -8.208 1.00 89.81 263 ALA A N 1
ATOM 2056 C CA . ALA A 1 263 ? -0.783 12.866 -7.625 1.00 89.81 263 ALA A CA 1
ATOM 2057 C C . ALA A 1 263 ? -2.076 12.451 -8.340 1.00 89.81 263 ALA A C 1
ATOM 2059 O O . ALA A 1 263 ? -3.066 12.155 -7.678 1.00 89.81 263 ALA A O 1
ATOM 2060 N N . TYR A 1 264 ? -2.036 12.327 -9.666 1.00 90.25 264 TYR A N 1
ATOM 2061 C CA . TYR A 1 264 ? -3.149 11.876 -10.493 1.00 90.25 264 TYR A CA 1
ATOM 2062 C C . TYR A 1 264 ? -3.711 10.532 -10.016 1.00 90.25 264 TYR A C 1
ATOM 2064 O O . TYR A 1 264 ? -4.911 10.414 -9.769 1.00 90.25 264 TYR A O 1
ATOM 2072 N N . LEU A 1 265 ? -2.842 9.532 -9.820 1.00 88.94 265 LEU A N 1
ATOM 2073 C CA . LEU A 1 265 ? -3.248 8.198 -9.364 1.00 88.94 265 LEU A CA 1
ATOM 2074 C C . LEU A 1 265 ? -3.921 8.232 -7.983 1.00 88.94 265 LEU A C 1
ATOM 2076 O O . LEU A 1 265 ? -4.886 7.505 -7.748 1.00 88.94 265 LEU A O 1
ATOM 2080 N N . PHE A 1 266 ? -3.452 9.092 -7.076 1.00 88.56 266 PHE A N 1
ATOM 2081 C CA . PHE A 1 266 ? -4.051 9.229 -5.745 1.00 88.56 266 PHE A CA 1
ATOM 2082 C C . PHE A 1 266 ? -5.351 10.016 -5.753 1.00 88.56 266 PHE A C 1
ATOM 2084 O O . PHE A 1 266 ? -6.297 9.613 -5.084 1.00 88.56 266 PHE A O 1
ATOM 2091 N N . MET A 1 267 ? -5.426 11.099 -6.526 1.00 90.31 267 MET A N 1
ATOM 2092 C CA . MET A 1 267 ? -6.669 11.845 -6.708 1.00 90.31 267 MET A CA 1
ATOM 2093 C C . MET A 1 267 ? -7.756 10.924 -7.265 1.00 90.31 267 MET A C 1
ATOM 2095 O O . MET A 1 267 ? -8.866 10.900 -6.741 1.00 90.31 267 MET A O 1
ATOM 2099 N N . LYS A 1 268 ? -7.408 10.098 -8.258 1.00 89.69 268 LYS A N 1
ATOM 2100 C CA . LYS A 1 268 ? -8.269 9.057 -8.832 1.00 89.69 268 LYS A CA 1
ATOM 2101 C C . LYS A 1 268 ? -8.789 8.078 -7.770 1.00 89.69 268 LYS A C 1
ATOM 2103 O O . LYS A 1 268 ? -9.991 7.816 -7.720 1.00 89.69 268 LYS A O 1
ATOM 2108 N N . PHE A 1 269 ? -7.910 7.579 -6.900 1.00 91.56 269 PHE A N 1
ATOM 2109 C CA . PHE A 1 269 ? -8.274 6.657 -5.818 1.00 91.56 269 PHE A CA 1
ATOM 2110 C C . PHE A 1 269 ? -9.131 7.307 -4.722 1.00 91.56 269 PHE A C 1
ATOM 2112 O O . PHE A 1 269 ? -10.155 6.751 -4.329 1.00 91.56 269 PHE A O 1
ATOM 2119 N N . ASP A 1 270 ? -8.758 8.497 -4.249 1.00 90.38 270 ASP A N 1
ATOM 2120 C CA . ASP A 1 270 ? -9.513 9.217 -3.218 1.00 90.38 270 ASP A CA 1
ATOM 2121 C C . ASP A 1 270 ? -10.915 9.592 -3.714 1.00 90.38 270 ASP A C 1
ATOM 2123 O O . ASP A 1 270 ? -11.901 9.385 -3.007 1.00 90.38 270 ASP A O 1
ATOM 2127 N N . LEU A 1 271 ? -11.024 10.093 -4.951 1.00 88.75 271 LEU A N 1
ATOM 2128 C CA . LEU A 1 271 ? -12.315 10.390 -5.574 1.00 88.75 271 LEU A CA 1
ATOM 2129 C C . LEU A 1 271 ? -13.165 9.136 -5.724 1.00 88.75 271 LEU A C 1
ATOM 2131 O O . LEU A 1 271 ? -14.364 9.176 -5.458 1.00 88.75 271 LEU A O 1
ATOM 2135 N N . TRP A 1 272 ? -12.552 8.012 -6.095 1.00 88.88 272 TRP A N 1
ATOM 2136 C CA . TRP A 1 272 ? -13.256 6.740 -6.159 1.00 88.88 272 TRP A CA 1
ATOM 2137 C C . TRP A 1 272 ? -13.895 6.367 -4.810 1.00 88.88 272 TRP A C 1
ATOM 2139 O O . TRP A 1 272 ? -15.078 6.022 -4.784 1.00 88.88 272 TRP A O 1
ATOM 2149 N N . LYS A 1 273 ? -13.178 6.531 -3.687 1.00 88.19 273 LYS A N 1
ATOM 2150 C CA . LYS A 1 273 ? -13.739 6.304 -2.339 1.00 88.19 273 LYS A CA 1
ATOM 2151 C C . LYS A 1 273 ? -14.914 7.232 -2.036 1.00 88.19 273 LYS A C 1
ATOM 2153 O O . LYS A 1 273 ? -15.919 6.799 -1.478 1.00 88.19 273 LYS A O 1
ATOM 2158 N N . ILE A 1 274 ? -14.814 8.496 -2.439 1.00 86.56 274 ILE A N 1
ATOM 2159 C CA . ILE A 1 274 ? -15.890 9.483 -2.270 1.00 86.56 274 ILE A CA 1
ATOM 2160 C C . ILE A 1 274 ? -17.136 9.069 -3.053 1.00 86.56 274 ILE A C 1
ATOM 2162 O O . ILE A 1 274 ? -18.251 9.172 -2.541 1.00 86.56 274 ILE A O 1
ATOM 2166 N N . PHE A 1 275 ? -16.964 8.554 -4.271 1.00 85.31 275 PHE A N 1
ATOM 2167 C CA . PHE A 1 275 ? -18.083 8.069 -5.074 1.00 85.31 275 PHE A CA 1
ATOM 2168 C C . PHE A 1 275 ? -18.756 6.824 -4.487 1.00 85.31 275 PHE A C 1
ATOM 2170 O O . PHE A 1 275 ? -19.962 6.672 -4.666 1.00 85.31 275 PHE A O 1
ATOM 2177 N N . GLN A 1 276 ? -18.037 5.976 -3.743 1.00 81.94 276 GLN A N 1
ATOM 2178 C CA . GLN A 1 276 ? -18.672 4.872 -3.009 1.00 81.94 276 GLN A CA 1
ATOM 2179 C C . GLN A 1 276 ? -19.610 5.391 -1.908 1.00 81.94 276 GLN A C 1
ATOM 2181 O O . GLN A 1 276 ? -20.734 4.915 -1.791 1.00 81.94 276 GLN A O 1
ATOM 2186 N N . ILE A 1 277 ? -19.205 6.432 -1.171 1.00 79.38 277 ILE A N 1
ATOM 2187 C CA . ILE A 1 277 ? -20.037 7.063 -0.126 1.00 79.38 277 ILE A CA 1
ATOM 2188 C C . ILE A 1 277 ? -21.282 7.726 -0.731 1.00 79.38 277 ILE A C 1
ATOM 2190 O O . ILE A 1 277 ? -22.368 7.652 -0.153 1.00 79.38 277 ILE A O 1
ATOM 2194 N N . ALA A 1 278 ? -21.145 8.351 -1.907 1.00 71.19 278 ALA A N 1
ATOM 2195 C CA . ALA A 1 278 ? -22.249 9.018 -2.603 1.00 71.19 278 ALA A CA 1
ATOM 2196 C C . ALA A 1 278 ? -23.452 8.092 -2.851 1.00 71.19 278 ALA A C 1
ATOM 2198 O O . ALA A 1 278 ? -24.595 8.543 -2.809 1.00 71.19 278 ALA A O 1
ATOM 2199 N N . ASN A 1 279 ? -23.199 6.800 -3.075 1.00 65.31 279 ASN A N 1
ATOM 2200 C CA . ASN A 1 279 ? -24.244 5.801 -3.293 1.00 65.31 279 ASN A CA 1
ATOM 2201 C C . ASN A 1 279 ? -25.013 5.428 -2.020 1.00 65.31 279 ASN A C 1
ATOM 2203 O O . ASN A 1 279 ? -26.085 4.828 -2.110 1.00 65.31 279 ASN A O 1
ATOM 2207 N N . GLU A 1 280 ? -24.484 5.771 -0.847 1.00 70.81 280 GLU A N 1
ATOM 2208 C CA . GLU A 1 280 ? -25.008 5.324 0.441 1.00 70.81 280 GLU A CA 1
ATOM 2209 C C . GLU A 1 280 ? -25.599 6.478 1.261 1.00 70.81 280 GLU A C 1
ATOM 2211 O O . GLU A 1 280 ? -26.656 6.305 1.875 1.00 70.81 280 GLU A O 1
ATOM 2216 N N . LYS A 1 281 ? -24.936 7.649 1.302 1.00 77.31 281 LYS A N 1
ATOM 2217 C CA . LYS A 1 281 ? -25.291 8.761 2.206 1.00 77.31 281 LYS A CA 1
ATOM 2218 C C . LYS A 1 281 ? -24.870 10.144 1.681 1.00 77.31 281 LYS A C 1
ATOM 2220 O O . LYS A 1 281 ? -23.692 10.489 1.626 1.00 77.31 281 LYS A O 1
ATOM 2225 N N . GLU A 1 282 ? -25.857 10.995 1.407 1.00 74.06 282 GLU A N 1
ATOM 2226 C CA . GLU A 1 282 ? -25.661 12.322 0.798 1.00 74.06 282 GLU A CA 1
ATOM 2227 C C . GLU A 1 282 ? -24.907 13.334 1.693 1.00 74.06 282 GLU A C 1
ATOM 2229 O O . GLU A 1 282 ? -24.074 14.092 1.201 1.00 74.06 282 GLU A O 1
ATOM 2234 N N . GLU A 1 283 ? -25.132 13.349 3.013 1.00 74.50 283 GLU A N 1
ATOM 2235 C CA . GLU A 1 283 ? -24.435 14.288 3.916 1.00 74.50 283 GLU A CA 1
ATOM 2236 C C . GLU A 1 283 ? -22.937 13.969 4.076 1.00 74.50 283 GLU A C 1
ATOM 2238 O O . GLU A 1 283 ? -22.105 14.881 4.115 1.00 74.50 283 GLU A O 1
ATOM 2243 N N . GLU A 1 284 ? -22.582 12.681 4.134 1.00 80.75 284 GLU A N 1
ATOM 2244 C CA . GLU A 1 284 ? -21.187 12.230 4.240 1.00 80.75 284 GLU A CA 1
ATOM 2245 C C . GLU A 1 284 ? -20.410 12.560 2.957 1.00 80.75 284 GLU A C 1
ATOM 2247 O O . GLU A 1 284 ? -19.264 13.005 3.033 1.00 80.75 284 GLU A O 1
ATOM 2252 N N . PHE A 1 285 ? -21.061 12.483 1.792 1.00 82.00 285 PHE A N 1
ATOM 2253 C CA . PHE A 1 285 ? -20.467 12.850 0.506 1.00 82.00 285 PHE A CA 1
ATOM 2254 C C . PHE A 1 285 ? -19.911 14.284 0.493 1.00 82.00 285 PHE A C 1
ATOM 2256 O O . PHE A 1 285 ? -18.754 14.500 0.125 1.00 82.00 285 PHE A O 1
ATOM 2263 N N . TYR A 1 286 ? -20.684 15.276 0.950 1.00 79.31 286 TYR A N 1
ATOM 2264 C CA . TYR A 1 286 ? -20.230 16.674 0.962 1.00 79.31 286 TYR A CA 1
ATOM 2265 C C . TYR A 1 286 ? -19.044 16.919 1.902 1.00 79.31 286 TYR A C 1
ATOM 2267 O O . TYR A 1 286 ? -18.195 17.770 1.616 1.00 79.31 286 TYR A O 1
ATOM 2275 N N . LEU A 1 287 ? -18.983 16.206 3.029 1.00 81.94 287 LEU A N 1
ATOM 2276 C CA . LEU A 1 287 ? -17.843 16.268 3.944 1.00 81.94 287 LEU A CA 1
ATOM 2277 C C . LEU A 1 287 ? -16.595 15.672 3.287 1.00 81.94 287 LEU A C 1
ATOM 2279 O O . LEU A 1 287 ? -15.545 16.314 3.300 1.00 81.94 287 LEU A O 1
ATOM 2283 N N . SER A 1 288 ? -16.717 14.513 2.639 1.00 84.12 288 SER A N 1
ATOM 2284 C CA . SER A 1 288 ? -15.589 13.862 1.970 1.00 84.12 288 SER A CA 1
ATOM 2285 C C . SER A 1 288 ? -15.057 14.673 0.782 1.00 84.12 288 SER A C 1
ATOM 2287 O O . SER A 1 288 ? -13.843 14.764 0.608 1.00 84.12 288 SER A O 1
ATOM 2289 N N . VAL A 1 289 ? -15.924 15.356 0.022 1.00 83.06 289 VAL A N 1
ATOM 2290 C CA . VAL A 1 289 ? -15.496 16.294 -1.037 1.00 83.06 289 VAL A CA 1
ATOM 2291 C C . VAL A 1 289 ? -14.695 17.466 -0.458 1.00 83.06 289 VAL A C 1
ATOM 2293 O O . VAL A 1 289 ? -13.676 17.861 -1.024 1.00 83.06 289 VAL A O 1
ATOM 2296 N N . LYS A 1 290 ? -15.108 18.024 0.688 1.00 83.44 290 LYS A N 1
ATOM 2297 C CA . LYS A 1 290 ? -14.349 19.103 1.344 1.00 83.44 290 LYS A CA 1
ATOM 2298 C C . LYS A 1 290 ? -12.974 18.636 1.811 1.00 83.44 290 LYS A C 1
ATOM 2300 O O . LYS A 1 290 ? -12.014 19.389 1.679 1.00 83.44 290 LYS A O 1
ATOM 2305 N N . GLU A 1 291 ? -12.875 17.427 2.355 1.00 86.38 291 GLU A N 1
ATOM 2306 C CA . GLU A 1 291 ? -11.589 16.865 2.776 1.00 86.38 291 GLU A CA 1
ATOM 2307 C C . GLU A 1 291 ? -10.681 16.549 1.581 1.00 86.38 291 GLU A C 1
ATOM 2309 O O . GLU A 1 291 ? -9.484 16.817 1.652 1.00 86.38 291 GLU A O 1
ATOM 2314 N N . PHE A 1 292 ? -11.234 16.105 0.448 1.00 86.88 292 PHE A N 1
ATOM 2315 C CA . PHE A 1 292 ? -10.477 15.951 -0.798 1.00 86.88 292 PHE A CA 1
ATOM 2316 C C . PHE A 1 292 ? -9.807 17.254 -1.240 1.00 86.88 292 PHE A C 1
ATOM 2318 O O . PHE A 1 292 ? -8.601 17.271 -1.465 1.00 86.88 292 PHE A O 1
ATOM 2325 N N . VAL A 1 293 ? -10.564 18.355 -1.292 1.00 83.94 293 VAL A N 1
ATOM 2326 C CA . VAL A 1 293 ? -10.039 19.678 -1.686 1.00 83.94 293 VAL A CA 1
ATOM 2327 C C . VAL A 1 293 ? -8.988 20.201 -0.701 1.00 83.94 293 VAL A C 1
ATOM 2329 O O . VAL A 1 293 ? -8.123 20.979 -1.080 1.00 83.94 293 VAL A O 1
ATOM 2332 N N . LYS A 1 294 ? -9.044 19.807 0.578 1.00 84.56 294 LYS A N 1
ATOM 2333 C CA . LYS A 1 294 ? -7.998 20.163 1.552 1.00 84.56 294 LYS A CA 1
ATOM 2334 C C . LYS A 1 294 ? -6.740 19.310 1.408 1.00 84.56 294 LYS A C 1
ATOM 2336 O O . LYS A 1 294 ? -5.659 19.782 1.752 1.00 84.56 294 LYS A O 1
ATOM 2341 N N . LYS A 1 295 ? -6.896 18.048 0.999 1.00 84.00 295 LYS A N 1
ATOM 2342 C CA . LYS A 1 295 ? -5.809 17.071 0.877 1.00 84.00 295 LYS A CA 1
ATOM 2343 C C . LYS A 1 295 ? -4.935 17.327 -0.356 1.00 84.00 295 LYS A C 1
ATOM 2345 O O . LYS A 1 295 ? -3.732 17.083 -0.274 1.00 84.00 295 LYS A O 1
ATOM 2350 N N . HIS A 1 296 ? -5.534 17.785 -1.459 1.00 85.25 296 HIS A N 1
ATOM 2351 C CA . HIS A 1 296 ? -4.897 17.980 -2.772 1.00 85.25 296 HIS A CA 1
ATOM 2352 C C . HIS A 1 296 ? -4.785 19.453 -3.138 1.00 85.25 296 HIS A C 1
ATOM 2354 O O . HIS A 1 296 ? -3.693 19.868 -3.578 1.00 85.25 296 HIS A O 1
#

pLDDT: mean 93.56, std 6.54, range [61.69, 98.88]

Radius of gyration: 20.69 Å; chains: 1; bounding box: 55×55×59 Å

Foldseek 3Di:
DQFEEEEEAAAACLLVLLQLVCCVVVVASHDHAEYEYCDPPHNVLVVCVVSVHHYDNLYDDPPDDLLNSLLVVQVVVVVSVGQAYEYRHHQDQRACSNLVSHAQRYKYKDLFDQPAQWHPPRLVVVVVCVVVVNDFWTWMWMAHDNHSDTRHHHTQDMDIGGDDPPDDSVNSVVSSSVRSSVVVSVSNRLLVVLVVQKDFDVNVPQQQPQDPQRFGWHGWIAGPVGKIWTWGAPGPVERIKIWIDDPDTAIDHDHDPVVRVVVSSVLSSLVSVLVVVVVPDDVVSVVSVVVSNVVD